Protein AF-D6E698-F1 (afdb_monomer_lite)

Structure (mmCIF, N/CA/C/O backbone):
data_AF-D6E698-F1
#
_entry.id   AF-D6E698-F1
#
loop_
_atom_site.group_PDB
_atom_site.id
_atom_site.type_symbol
_atom_site.label_atom_id
_atom_site.label_alt_id
_atom_site.label_comp_id
_atom_site.label_asym_id
_atom_site.label_entity_id
_atom_site.label_seq_id
_atom_site.pdbx_PDB_ins_code
_atom_site.Cartn_x
_atom_site.Cartn_y
_atom_site.Cartn_z
_atom_site.occupancy
_atom_site.B_iso_or_equiv
_atom_site.auth_seq_id
_atom_site.auth_comp_id
_atom_site.auth_asym_id
_atom_site.auth_atom_id
_atom_site.pdbx_PDB_model_num
ATOM 1 N N . MET A 1 1 ? 5.616 -2.136 -10.509 1.00 93.81 1 MET A N 1
ATOM 2 C CA . MET A 1 1 ? 5.205 -1.590 -9.197 1.00 93.81 1 MET A CA 1
ATOM 3 C C . MET A 1 1 ? 6.421 -1.459 -8.302 1.00 93.81 1 MET A C 1
ATOM 5 O O . MET A 1 1 ? 7.444 -2.051 -8.620 1.00 93.81 1 MET A O 1
ATOM 9 N N . GLU A 1 2 ? 6.310 -0.690 -7.229 1.00 96.38 2 GLU A N 1
ATOM 10 C CA . GLU A 1 2 ? 7.335 -0.539 -6.192 1.00 96.38 2 GLU A CA 1
ATOM 11 C C . GLU A 1 2 ? 6.790 -1.083 -4.871 1.00 96.38 2 GLU A C 1
ATOM 13 O O . GLU A 1 2 ? 5.600 -0.915 -4.596 1.00 96.38 2 GLU A O 1
ATOM 18 N N . ILE A 1 3 ? 7.640 -1.748 -4.091 1.00 97.31 3 ILE A N 1
ATOM 19 C CA . ILE A 1 3 ? 7.333 -2.259 -2.754 1.00 97.31 3 ILE A CA 1
ATOM 20 C C . ILE A 1 3 ? 8.426 -1.815 -1.782 1.00 97.31 3 ILE A C 1
ATOM 22 O O . ILE A 1 3 ? 9.606 -1.843 -2.129 1.00 97.31 3 ILE A O 1
ATOM 26 N N . ASP A 1 4 ? 8.029 -1.424 -0.577 1.00 96.88 4 ASP A N 1
ATOM 27 C CA . ASP A 1 4 ? 8.956 -1.101 0.507 1.00 96.88 4 ASP A CA 1
ATOM 28 C C . ASP A 1 4 ? 8.284 -1.313 1.873 1.00 96.88 4 ASP A C 1
ATOM 30 O O . ASP A 1 4 ? 7.062 -1.493 1.958 1.00 96.88 4 ASP A O 1
ATOM 34 N N . ASP A 1 5 ? 9.070 -1.275 2.945 1.00 96.62 5 ASP A N 1
ATOM 35 C CA . ASP A 1 5 ? 8.583 -1.259 4.318 1.00 96.62 5 ASP A CA 1
ATOM 36 C C . ASP A 1 5 ? 8.905 0.044 5.051 1.00 96.62 5 ASP A C 1
ATOM 38 O O . ASP A 1 5 ? 9.860 0.762 4.770 1.00 96.62 5 ASP A O 1
ATOM 42 N N . ALA A 1 6 ? 8.050 0.389 6.006 1.00 95.62 6 ALA A N 1
ATOM 43 C CA . ALA A 1 6 ? 8.201 1.582 6.815 1.00 95.62 6 ALA A CA 1
ATOM 44 C C . ALA A 1 6 ? 7.602 1.383 8.208 1.00 95.62 6 ALA A C 1
ATOM 46 O O . ALA A 1 6 ? 6.975 0.378 8.528 1.00 95.62 6 ALA A O 1
ATOM 47 N N . TYR A 1 7 ? 7.808 2.385 9.060 1.00 93.38 7 TYR A N 1
ATOM 48 C CA . TYR A 1 7 ? 7.344 2.388 10.442 1.00 93.38 7 TYR A CA 1
ATOM 49 C C . TYR A 1 7 ? 6.501 3.634 10.720 1.00 93.38 7 TYR A C 1
ATOM 51 O O . TYR A 1 7 ? 6.895 4.747 10.349 1.00 93.38 7 TYR A O 1
ATOM 59 N N . LEU A 1 8 ? 5.359 3.448 11.385 1.00 90.31 8 LEU A N 1
ATOM 60 C CA . LEU A 1 8 ? 4.437 4.498 11.822 1.00 90.31 8 LEU A CA 1
ATOM 61 C C . LEU A 1 8 ? 4.482 4.645 13.349 1.00 90.31 8 LEU A C 1
ATOM 63 O O . LEU A 1 8 ? 4.323 3.666 14.074 1.00 90.31 8 LEU A O 1
ATOM 67 N N . GLY A 1 9 ? 4.666 5.868 13.841 1.00 83.25 9 GLY A N 1
ATOM 68 C CA . GLY A 1 9 ? 4.651 6.187 15.271 1.00 83.25 9 GLY A CA 1
ATOM 69 C C . GLY A 1 9 ? 5.788 7.115 15.691 1.00 83.25 9 GLY A C 1
ATOM 70 O O . GLY A 1 9 ? 6.780 7.281 14.971 1.00 83.25 9 GLY A O 1
ATOM 71 N N . SER A 1 10 ? 5.636 7.716 16.870 1.00 66.88 10 SER A N 1
ATOM 72 C CA . SER A 1 10 ? 6.637 8.607 17.459 1.00 66.88 10 SER A CA 1
ATOM 73 C C . SER A 1 10 ? 7.927 7.851 17.811 1.00 66.88 10 SER A C 1
ATOM 75 O O . SER A 1 10 ? 7.894 6.640 18.043 1.00 66.88 10 SER A O 1
ATOM 77 N N . PRO A 1 11 ? 9.089 8.525 17.847 1.00 58.56 11 PRO A N 1
ATOM 78 C CA . PRO A 1 11 ? 10.307 7.934 18.394 1.00 58.56 11 PRO A CA 1
ATOM 79 C C . PRO A 1 11 ? 10.076 7.483 19.848 1.00 58.56 11 PRO A C 1
ATOM 81 O O . PRO A 1 11 ? 9.774 8.306 20.708 1.00 58.56 11 PRO A O 1
ATOM 84 N N . GLY A 1 12 ? 10.179 6.178 20.116 1.00 57.94 12 GLY A N 1
ATOM 85 C CA . GLY A 1 12 ? 10.210 5.628 21.478 1.00 57.94 12 GLY A CA 1
ATOM 86 C C . GLY A 1 12 ? 11.607 5.736 22.101 1.00 57.94 12 GLY A C 1
ATOM 87 O O . GLY A 1 12 ? 12.564 6.125 21.426 1.00 57.94 12 GLY A O 1
ATOM 88 N N . LYS A 1 13 ? 11.755 5.358 23.381 1.00 47.97 13 LYS A N 1
ATOM 89 C CA . LYS A 1 13 ? 13.085 5.189 23.996 1.00 47.97 13 LYS A CA 1
ATOM 90 C C . LYS A 1 13 ? 13.813 4.069 23.243 1.00 47.97 13 LYS A C 1
ATOM 92 O O . LYS A 1 13 ? 13.333 2.944 23.205 1.00 47.97 13 LYS A O 1
ATOM 97 N N . GLY A 1 14 ? 14.920 4.411 22.585 1.00 47.78 14 GLY A N 1
ATOM 98 C CA . GLY A 1 14 ? 15.584 3.555 21.602 1.00 47.78 14 GLY A CA 1
ATOM 99 C C . GLY A 1 14 ? 15.940 2.168 22.137 1.00 47.78 14 GLY A C 1
ATOM 100 O O . GLY A 1 14 ? 16.757 2.038 23.044 1.00 47.78 14 GLY A O 1
ATOM 101 N N . LEU A 1 15 ? 15.360 1.135 21.528 1.00 46.94 15 LEU A N 1
ATOM 102 C CA . LEU A 1 15 ? 15.903 -0.219 21.557 1.00 46.94 15 LEU A CA 1
ATOM 103 C C . LEU A 1 15 ? 16.781 -0.386 20.307 1.00 46.94 15 LEU A C 1
ATOM 105 O O . LEU A 1 15 ? 16.459 0.129 19.238 1.00 46.94 15 LEU A O 1
ATOM 109 N N . ALA A 1 16 ? 17.927 -1.051 20.440 1.00 39.53 16 ALA A N 1
ATOM 110 C CA . ALA A 1 16 ? 18.868 -1.212 19.332 1.00 39.53 16 ALA A CA 1
ATOM 111 C C . ALA A 1 16 ? 18.280 -2.079 18.192 1.00 39.53 16 ALA A C 1
ATOM 113 O O . ALA A 1 16 ? 17.597 -3.076 18.436 1.00 39.53 16 ALA A O 1
ATOM 114 N N . GLY A 1 17 ? 18.584 -1.738 16.934 1.00 58.19 17 GLY A N 1
ATOM 115 C CA . GLY A 1 17 ? 18.175 -2.505 15.746 1.00 58.19 17 GLY A CA 1
ATOM 116 C C . GLY A 1 17 ? 16.715 -2.277 15.317 1.00 58.19 17 GLY A C 1
ATOM 117 O O . GLY A 1 17 ? 16.221 -1.157 15.349 1.00 58.19 17 GLY A O 1
ATOM 118 N N . ARG A 1 18 ? 16.012 -3.342 14.894 1.00 50.97 18 ARG A N 1
ATOM 119 C CA . ARG A 1 18 ? 14.571 -3.311 14.532 1.00 50.97 18 ARG A CA 1
ATOM 120 C C . ARG A 1 18 ? 13.627 -3.269 15.750 1.00 50.97 18 ARG A C 1
ATOM 122 O O . ARG A 1 18 ? 12.417 -3.392 15.587 1.00 50.97 18 ARG A O 1
ATOM 129 N N . GLY A 1 19 ? 14.158 -3.127 16.965 1.00 50.56 19 GLY A N 1
ATOM 130 C CA . GLY A 1 19 ? 13.354 -2.946 18.171 1.00 50.56 19 GLY A CA 1
ATOM 131 C C . GLY A 1 19 ? 12.734 -1.552 18.183 1.00 50.56 19 GLY A C 1
ATOM 132 O O . GLY A 1 19 ? 13.415 -0.566 18.439 1.00 50.56 19 GLY A O 1
ATOM 133 N N . THR A 1 20 ? 11.443 -1.448 17.880 1.00 60.97 20 THR A N 1
ATOM 134 C CA . THR A 1 20 ? 10.726 -0.173 17.899 1.00 60.97 20 THR A CA 1
ATOM 135 C C . THR A 1 20 ? 9.283 -0.369 18.349 1.00 60.97 20 THR A C 1
ATOM 137 O O . THR A 1 20 ? 8.632 -1.331 17.950 1.00 60.97 20 THR A O 1
ATOM 140 N N . ASP A 1 21 ? 8.765 0.566 19.150 1.00 70.44 21 ASP A N 1
ATOM 141 C CA . ASP A 1 21 ? 7.337 0.619 19.509 1.00 70.44 21 ASP A CA 1
ATOM 142 C C . ASP A 1 21 ? 6.457 1.081 18.336 1.00 70.44 21 ASP A C 1
ATOM 144 O O . ASP A 1 21 ? 5.223 1.025 18.395 1.00 70.44 21 ASP A O 1
ATOM 148 N N . LYS A 1 22 ? 7.087 1.530 17.242 1.00 85.69 22 LYS A N 1
ATOM 149 C CA . LYS A 1 22 ? 6.399 1.896 16.007 1.00 85.69 22 LYS A CA 1
ATOM 150 C C . LYS A 1 22 ? 5.682 0.683 15.417 1.00 85.69 22 LYS A C 1
ATOM 152 O O . LYS A 1 22 ? 6.030 -0.471 15.661 1.00 85.69 22 LYS A O 1
ATOM 157 N N . VAL A 1 23 ? 4.642 0.943 14.640 1.00 90.44 23 VAL A N 1
ATOM 158 C CA . VAL A 1 23 ? 3.933 -0.081 13.873 1.00 90.44 23 VAL A CA 1
ATOM 159 C C . VAL A 1 23 ? 4.667 -0.266 12.546 1.00 90.44 23 VAL A C 1
ATOM 161 O O . VAL A 1 23 ? 4.712 0.694 11.771 1.00 90.44 23 VAL A O 1
ATOM 164 N N . PRO A 1 24 ? 5.275 -1.437 12.282 1.00 94.12 24 PRO A N 1
ATOM 165 C CA . PRO A 1 24 ? 5.833 -1.725 10.974 1.00 94.12 24 PRO A CA 1
ATOM 166 C C . PRO A 1 24 ? 4.707 -1.960 9.970 1.00 94.12 24 PRO A C 1
ATOM 168 O O . PRO A 1 24 ? 3.645 -2.489 10.309 1.00 94.12 24 PRO A O 1
ATOM 171 N N . PHE A 1 25 ? 4.937 -1.569 8.727 1.00 96.56 25 PHE A N 1
ATOM 172 C CA . PHE A 1 25 ? 4.003 -1.792 7.639 1.00 96.56 25 PHE A CA 1
ATOM 173 C C . PHE A 1 25 ? 4.728 -1.953 6.310 1.00 96.56 25 PHE A C 1
ATOM 175 O O . PHE A 1 25 ? 5.803 -1.393 6.112 1.00 96.56 25 PHE A O 1
ATOM 182 N N . ILE A 1 26 ? 4.117 -2.713 5.408 1.00 98.38 26 ILE A N 1
ATOM 183 C CA . ILE A 1 26 ? 4.589 -2.913 4.036 1.00 98.38 26 ILE A CA 1
ATOM 184 C C . ILE A 1 26 ? 3.641 -2.169 3.101 1.00 98.38 26 ILE A C 1
ATOM 186 O O . ILE A 1 26 ? 2.422 -2.176 3.314 1.00 98.38 26 ILE A O 1
ATOM 190 N N . VAL A 1 27 ? 4.195 -1.524 2.076 1.00 98.25 27 VAL A N 1
ATOM 191 C CA . VAL A 1 27 ? 3.431 -0.864 1.016 1.00 98.25 27 VAL A CA 1
ATOM 192 C C . VAL A 1 27 ? 3.790 -1.430 -0.343 1.00 98.25 27 VAL A C 1
ATOM 194 O O . VAL A 1 27 ? 4.946 -1.747 -0.589 1.00 98.25 27 VAL A O 1
ATOM 197 N N . ALA A 1 28 ? 2.823 -1.466 -1.254 1.00 97.69 28 ALA A N 1
ATOM 198 C CA . ALA A 1 28 ? 3.070 -1.630 -2.679 1.00 97.69 28 ALA A CA 1
ATOM 199 C C . ALA A 1 28 ? 2.269 -0.608 -3.481 1.00 97.69 28 ALA A C 1
ATOM 201 O O . ALA A 1 28 ? 1.145 -0.263 -3.113 1.00 97.69 28 ALA A O 1
ATOM 202 N N . VAL A 1 29 ? 2.836 -0.131 -4.588 1.00 97.00 29 VAL A N 1
ATOM 203 C CA . VAL A 1 29 ? 2.207 0.889 -5.431 1.00 97.00 29 VAL A CA 1
ATOM 204 C C . VAL A 1 29 ? 2.540 0.727 -6.907 1.00 97.00 29 VAL A C 1
ATOM 206 O O . VAL A 1 29 ? 3.667 0.424 -7.309 1.00 97.00 29 VAL A O 1
ATOM 209 N N . ASN A 1 30 ? 1.540 0.954 -7.751 1.00 94.81 30 ASN A N 1
ATOM 210 C CA . ASN A 1 30 ? 1.717 0.978 -9.195 1.00 94.81 30 ASN A CA 1
ATOM 211 C C . ASN A 1 30 ? 2.352 2.299 -9.650 1.00 94.81 30 ASN A C 1
ATOM 213 O O . ASN A 1 30 ? 1.799 3.374 -9.428 1.00 94.81 30 ASN A O 1
ATOM 217 N N . ARG A 1 31 ? 3.482 2.209 -10.367 1.00 88.44 31 ARG A N 1
ATOM 218 C CA . ARG A 1 31 ? 4.188 3.373 -10.939 1.00 88.44 31 ARG A CA 1
ATOM 219 C C . ARG A 1 31 ? 3.345 4.124 -11.981 1.00 88.44 31 ARG A C 1
ATOM 221 O O . ARG A 1 31 ? 3.462 5.334 -12.093 1.00 88.44 31 ARG A O 1
ATOM 228 N N . GLY A 1 32 ? 2.462 3.420 -12.696 1.00 80.94 32 GLY A N 1
ATOM 229 C CA . GLY A 1 32 ? 1.517 4.005 -13.660 1.00 80.94 32 GLY A CA 1
ATOM 230 C C . GLY A 1 32 ? 0.258 4.621 -13.034 1.00 80.94 32 GLY A C 1
ATOM 231 O O . GLY A 1 32 ? -0.643 5.021 -13.763 1.00 80.94 32 GLY A O 1
ATOM 232 N N . GLY A 1 33 ? 0.169 4.680 -11.700 1.00 74.69 33 GLY A N 1
ATOM 233 C CA . GLY A 1 33 ? -1.018 5.142 -10.982 1.00 74.69 33 GLY A CA 1
ATOM 234 C C . GLY A 1 33 ? -2.060 4.045 -10.725 1.00 74.69 33 GLY A C 1
ATOM 235 O O . GLY A 1 33 ? -1.843 2.865 -10.995 1.00 74.69 33 GLY A O 1
ATOM 236 N N . GLY A 1 34 ? -3.188 4.442 -10.131 1.00 71.56 34 GLY A N 1
ATOM 237 C CA . GLY A 1 34 ? -4.402 3.619 -10.025 1.00 71.56 34 GLY A CA 1
ATOM 238 C C . GLY A 1 34 ? -4.484 2.593 -8.887 1.00 71.56 34 GLY A C 1
ATOM 239 O O . GLY A 1 34 ? -5.592 2.234 -8.517 1.00 71.56 34 GLY A O 1
ATOM 240 N N . GLY A 1 35 ? -3.377 2.142 -8.283 1.00 90.12 35 GLY A N 1
ATOM 241 C CA . GLY A 1 35 ? -3.458 1.111 -7.236 1.00 90.12 35 GLY A CA 1
ATOM 242 C C . GLY A 1 35 ? -2.334 1.143 -6.209 1.00 90.12 35 GLY A C 1
ATOM 243 O O . GLY A 1 35 ? -1.162 1.278 -6.572 1.00 90.12 35 GLY A O 1
ATOM 244 N N . CYS A 1 36 ? -2.696 0.990 -4.936 1.00 96.38 36 CYS A N 1
ATOM 245 C CA . CYS A 1 36 ? -1.767 0.732 -3.844 1.00 96.38 36 CYS A CA 1
ATOM 246 C C . CYS A 1 36 ? -2.344 -0.258 -2.822 1.00 96.38 36 CYS A C 1
ATOM 248 O O . CYS A 1 36 ? -3.550 -0.491 -2.771 1.00 96.38 36 CYS A O 1
ATOM 250 N N . ALA A 1 37 ? -1.464 -0.818 -1.998 1.00 96.56 37 ALA A N 1
ATOM 251 C CA . ALA A 1 37 ? -1.816 -1.601 -0.823 1.00 96.56 37 ALA A CA 1
ATOM 252 C C . ALA A 1 37 ? -0.888 -1.210 0.329 1.00 96.56 37 ALA A C 1
ATOM 254 O O . ALA A 1 37 ? 0.314 -1.049 0.121 1.00 96.56 37 ALA A O 1
ATOM 255 N N . LEU A 1 38 ? -1.439 -1.061 1.534 1.00 97.88 38 LEU A N 1
ATOM 256 C CA . LEU A 1 38 ? -0.692 -0.792 2.760 1.00 97.88 38 LEU A CA 1
ATOM 257 C C . LEU A 1 38 ? -1.185 -1.746 3.843 1.00 97.88 38 LEU A C 1
ATOM 259 O O . LEU A 1 38 ? -2.391 -1.859 4.067 1.00 97.88 38 LEU A O 1
ATOM 263 N N . ARG A 1 39 ? -0.271 -2.441 4.520 1.00 97.50 39 ARG A N 1
ATOM 264 C CA . ARG A 1 39 ? -0.632 -3.372 5.594 1.00 97.50 39 ARG A CA 1
ATOM 265 C C . ARG A 1 39 ? 0.283 -3.212 6.785 1.00 97.50 39 ARG A C 1
ATOM 267 O O . ARG A 1 39 ? 1.499 -3.326 6.640 1.00 97.50 39 ARG A O 1
ATOM 274 N N . ALA A 1 40 ? -0.311 -3.020 7.957 1.00 94.81 40 ALA A N 1
ATOM 275 C CA . ALA A 1 40 ? 0.388 -3.170 9.217 1.00 94.81 40 ALA A CA 1
ATOM 276 C C . ALA A 1 40 ? 0.790 -4.640 9.370 1.00 94.81 40 ALA A C 1
ATOM 278 O O . ALA A 1 40 ? -0.010 -5.546 9.128 1.00 94.81 40 ALA A O 1
ATOM 279 N N . VAL A 1 41 ? 2.040 -4.872 9.750 1.00 93.00 41 VAL A N 1
ATOM 280 C CA . VAL A 1 41 ? 2.609 -6.211 9.925 1.00 93.00 41 VAL A CA 1
ATOM 281 C C . VAL A 1 41 ? 3.147 -6.356 11.342 1.00 93.00 41 VAL A C 1
ATOM 283 O O . VAL A 1 41 ? 3.367 -5.366 12.038 1.00 93.00 41 VAL A O 1
ATOM 286 N N . ALA A 1 42 ? 3.352 -7.592 11.795 1.00 88.75 42 ALA A N 1
ATOM 287 C CA . ALA A 1 42 ? 3.996 -7.833 13.086 1.00 88.75 42 ALA A CA 1
ATOM 288 C C . ALA A 1 42 ? 5.475 -7.407 13.056 1.00 88.75 42 ALA A C 1
ATOM 290 O O . ALA A 1 42 ? 5.996 -6.855 14.023 1.00 88.75 42 ALA A O 1
ATOM 291 N N . ASP A 1 43 ? 6.136 -7.641 11.922 1.00 90.31 43 ASP A N 1
ATOM 292 C CA . ASP A 1 43 ? 7.526 -7.288 11.664 1.00 90.31 43 ASP A CA 1
ATOM 293 C C . ASP A 1 43 ? 7.792 -7.157 10.153 1.00 90.31 43 ASP A C 1
ATOM 295 O O . ASP A 1 43 ? 7.024 -7.647 9.327 1.00 90.31 43 ASP A O 1
ATOM 299 N N . CYS A 1 44 ? 8.917 -6.550 9.771 1.00 94.31 44 CYS A N 1
ATOM 300 C CA . CYS A 1 44 ? 9.377 -6.518 8.377 1.00 94.31 44 CYS A CA 1
ATOM 301 C C . CYS A 1 44 ? 10.206 -7.773 8.027 1.00 94.31 44 CYS A C 1
ATOM 303 O O . CYS A 1 44 ? 11.313 -7.670 7.484 1.00 94.31 44 CYS A O 1
ATOM 305 N N . SER A 1 45 ? 9.764 -8.967 8.440 1.00 95.75 45 SER A N 1
ATOM 306 C CA . SER A 1 45 ? 10.429 -10.236 8.111 1.00 95.75 45 SER A CA 1
ATOM 307 C C . SER A 1 45 ? 10.044 -10.752 6.724 1.00 95.75 45 SER A C 1
ATOM 309 O O . SER A 1 45 ? 9.052 -10.339 6.128 1.00 95.75 45 SER A O 1
ATOM 311 N N . SER A 1 46 ? 10.800 -11.730 6.219 1.00 97.44 46 SER A N 1
ATOM 312 C CA . SER A 1 46 ? 10.459 -12.433 4.976 1.00 97.44 46 SER A CA 1
ATOM 313 C C . SER A 1 46 ? 9.097 -13.123 5.019 1.00 97.44 46 SER A C 1
ATOM 315 O O . SER A 1 46 ? 8.462 -13.250 3.980 1.00 97.44 46 SER A O 1
ATOM 317 N N . GLY A 1 47 ? 8.638 -13.553 6.201 1.00 97.38 47 GLY A N 1
ATOM 318 C CA . GLY A 1 47 ? 7.301 -14.128 6.360 1.00 97.38 47 GLY A CA 1
ATOM 319 C C . GLY A 1 47 ? 6.214 -13.093 6.077 1.00 97.38 47 GLY A C 1
ATOM 320 O O . GLY A 1 47 ? 5.326 -13.355 5.273 1.00 97.38 47 GLY A O 1
ATOM 321 N N . SER A 1 48 ? 6.352 -11.896 6.651 1.00 97.00 48 SER A N 1
ATOM 322 C CA . SER A 1 48 ? 5.431 -10.777 6.421 1.00 97.00 48 SER A CA 1
ATOM 323 C C . SER A 1 48 ? 5.429 -10.320 4.961 1.00 97.00 48 SER A C 1
ATOM 325 O O . SER A 1 48 ? 4.368 -10.059 4.402 1.00 97.00 48 SER A O 1
ATOM 327 N N . TYR A 1 49 ? 6.597 -10.289 4.309 1.00 98.12 49 TYR A N 1
ATOM 328 C CA . TYR A 1 49 ? 6.698 -10.009 2.872 1.00 98.12 49 TYR A CA 1
ATOM 329 C C . TYR A 1 49 ? 6.019 -11.080 2.008 1.00 98.12 49 TYR A C 1
ATOM 331 O O . TYR A 1 49 ? 5.321 -10.733 1.059 1.00 98.12 49 TYR A O 1
ATOM 339 N N . LEU A 1 50 ? 6.188 -12.367 2.331 1.00 97.94 50 LEU A N 1
ATOM 340 C CA . LEU A 1 50 ? 5.531 -13.465 1.613 1.00 97.94 50 LEU A CA 1
ATOM 341 C C . LEU A 1 50 ? 4.006 -13.375 1.726 1.00 97.94 50 LEU A C 1
ATOM 343 O O . LEU A 1 50 ? 3.302 -13.492 0.721 1.00 97.94 50 LEU A O 1
ATOM 347 N N . GLU A 1 51 ? 3.503 -13.160 2.941 1.00 96.81 51 GLU A N 1
ATOM 348 C CA . GLU A 1 51 ? 2.074 -13.017 3.201 1.00 96.81 51 GLU A CA 1
ATOM 349 C C . GLU A 1 51 ? 1.514 -11.797 2.467 1.00 96.81 51 GLU A C 1
ATOM 351 O O . GLU A 1 51 ? 0.590 -11.942 1.664 1.00 96.81 51 GLU A O 1
ATOM 356 N N . PHE A 1 52 ? 2.123 -10.620 2.651 1.00 97.12 52 PHE A N 1
ATOM 357 C CA . PHE A 1 52 ? 1.748 -9.403 1.931 1.00 97.12 52 PHE A CA 1
ATOM 358 C C . PHE A 1 52 ? 1.719 -9.642 0.419 1.00 97.12 52 PHE A C 1
ATOM 360 O O . PHE A 1 52 ? 0.727 -9.338 -0.246 1.00 97.12 52 PHE A O 1
ATOM 367 N N . GLY A 1 53 ? 2.779 -10.261 -0.104 1.00 95.62 53 GLY A N 1
ATOM 368 C CA . GLY A 1 53 ? 2.888 -10.662 -1.493 1.00 95.62 53 GLY A CA 1
ATOM 369 C C . GLY A 1 53 ? 1.689 -11.487 -1.947 1.00 95.62 53 GLY A C 1
ATOM 370 O O . GLY A 1 53 ? 1.059 -11.165 -2.950 1.00 95.62 53 GLY A O 1
ATOM 371 N N . SER A 1 54 ? 1.362 -12.555 -1.216 1.00 95.25 54 SER A N 1
ATOM 372 C CA . SER A 1 54 ? 0.303 -13.491 -1.608 1.00 95.25 54 SER A CA 1
ATOM 373 C C . SER A 1 54 ? -1.087 -12.873 -1.696 1.00 95.25 54 SER A C 1
ATOM 375 O O . SER A 1 54 ? -1.875 -13.313 -2.529 1.00 95.25 54 SER A O 1
ATOM 377 N N . TRP A 1 55 ? -1.364 -11.859 -0.877 1.00 94.31 55 TRP A N 1
ATOM 378 C CA . TRP A 1 55 ? -2.664 -11.200 -0.835 1.00 94.31 55 TRP A CA 1
ATOM 379 C C . TRP A 1 55 ? -2.779 -10.045 -1.827 1.00 94.31 55 TRP A C 1
ATOM 381 O O . TRP A 1 55 ? -3.854 -9.832 -2.379 1.00 94.31 55 TRP A O 1
ATOM 391 N N . HIS A 1 56 ? -1.692 -9.299 -2.048 1.00 94.19 56 HIS A N 1
ATOM 392 C CA . HIS A 1 56 ? -1.763 -7.993 -2.717 1.00 94.19 56 HIS A CA 1
ATOM 393 C C . HIS A 1 56 ? -1.036 -7.931 -4.056 1.00 94.19 56 HIS A C 1
ATOM 395 O O . HIS A 1 56 ? -1.246 -6.988 -4.817 1.00 94.19 56 HIS A O 1
ATOM 401 N N . LEU A 1 57 ? -0.170 -8.900 -4.365 1.00 94.12 57 LEU A N 1
ATOM 402 C CA . LEU A 1 57 ? 0.684 -8.849 -5.549 1.00 94.12 57 LEU A CA 1
ATOM 403 C C . LEU A 1 57 ? 0.321 -9.947 -6.545 1.00 94.12 57 LEU A C 1
ATOM 405 O O . LEU A 1 57 ? 0.395 -11.143 -6.252 1.00 94.12 57 LEU A O 1
ATOM 409 N N . ALA A 1 58 ? 0.028 -9.542 -7.780 1.00 92.31 58 ALA A N 1
ATOM 410 C CA . ALA A 1 58 ? -0.116 -10.483 -8.882 1.00 92.31 58 ALA A CA 1
ATOM 411 C C . ALA A 1 58 ? 1.201 -11.243 -9.119 1.00 92.31 58 ALA A C 1
ATOM 413 O O . ALA A 1 58 ? 2.287 -10.662 -9.083 1.00 92.31 58 ALA A O 1
ATOM 414 N N . ARG A 1 59 ? 1.119 -12.546 -9.413 1.00 90.56 59 ARG A N 1
ATOM 415 C CA . ARG A 1 59 ? 2.313 -13.388 -9.632 1.00 90.56 59 ARG A CA 1
ATOM 416 C C . ARG A 1 59 ? 3.153 -12.948 -10.828 1.00 90.56 59 ARG A C 1
ATOM 418 O O . ARG A 1 59 ? 4.370 -13.073 -10.785 1.00 90.56 59 ARG A O 1
ATOM 425 N N . GLY A 1 60 ? 2.507 -12.401 -11.857 1.00 91.81 60 GLY A N 1
ATOM 426 C CA . GLY A 1 60 ? 3.167 -11.835 -13.035 1.00 91.81 60 GLY A CA 1
ATOM 427 C C . GLY A 1 60 ? 3.596 -10.371 -12.888 1.00 91.81 60 GLY A C 1
ATOM 428 O O . GLY A 1 60 ? 3.984 -9.766 -13.880 1.00 91.81 60 GLY A O 1
ATOM 429 N N . ALA A 1 61 ? 3.487 -9.763 -11.702 1.00 91.62 61 ALA A N 1
ATOM 430 C CA . ALA A 1 61 ? 3.872 -8.367 -11.521 1.00 91.62 61 ALA A CA 1
ATOM 431 C C . ALA A 1 61 ? 5.396 -8.185 -11.596 1.00 91.62 61 ALA A C 1
ATOM 433 O O . ALA A 1 61 ? 6.158 -8.937 -10.988 1.00 91.62 61 ALA A O 1
ATOM 434 N N . HIS A 1 62 ? 5.831 -7.117 -12.267 1.00 95.19 62 HIS A N 1
ATOM 435 C CA . HIS A 1 62 ? 7.192 -6.600 -12.141 1.00 95.19 62 HIS A CA 1
ATOM 436 C C . HIS A 1 62 ? 7.299 -5.765 -10.861 1.00 95.19 62 HIS A C 1
ATOM 438 O O . HIS A 1 62 ? 6.651 -4.715 -10.743 1.00 95.19 62 HIS A O 1
ATOM 444 N N . ILE A 1 63 ? 8.099 -6.233 -9.905 1.00 95.56 63 ILE A N 1
ATOM 445 C CA . ILE A 1 63 ? 8.198 -5.694 -8.547 1.00 95.56 63 ILE A CA 1
ATOM 446 C C . ILE A 1 63 ? 9.586 -5.095 -8.356 1.00 95.56 63 ILE A C 1
ATOM 448 O O . ILE A 1 63 ? 10.582 -5.808 -8.389 1.00 95.56 63 ILE A O 1
A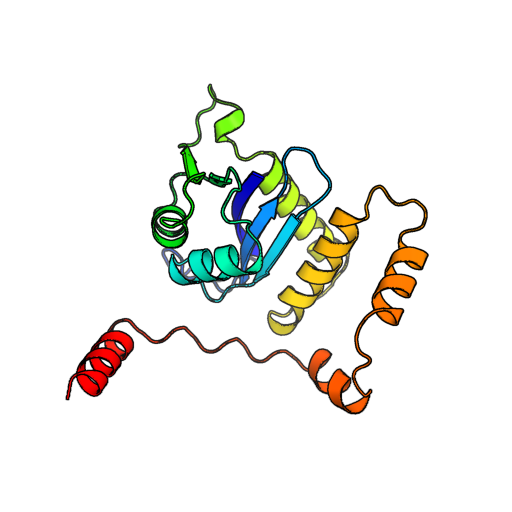TOM 452 N N . ARG A 1 64 ? 9.644 -3.785 -8.127 1.00 95.38 64 ARG A N 1
ATOM 453 C CA . ARG A 1 64 ? 10.861 -3.079 -7.726 1.00 95.38 64 ARG A CA 1
ATOM 454 C C . ARG A 1 64 ? 10.928 -2.983 -6.214 1.00 95.38 64 ARG A C 1
ATOM 456 O O . ARG A 1 64 ? 9.944 -2.588 -5.596 1.00 95.38 64 ARG A O 1
ATOM 463 N N . ALA A 1 65 ? 12.077 -3.330 -5.656 1.00 95.62 65 ALA A N 1
ATOM 464 C CA . ALA A 1 65 ? 12.352 -3.244 -4.230 1.00 95.62 65 ALA A CA 1
ATOM 465 C C . ALA A 1 65 ? 13.794 -2.789 -3.987 1.00 95.62 65 ALA A C 1
ATOM 467 O O . ALA A 1 65 ? 14.636 -2.810 -4.893 1.00 95.62 65 ALA A O 1
ATOM 468 N N . ASP A 1 66 ? 14.079 -2.423 -2.744 1.00 91.50 66 ASP A N 1
ATOM 469 C CA . ASP A 1 66 ? 15.430 -2.156 -2.282 1.00 91.50 66 ASP A CA 1
ATOM 470 C C . ASP A 1 66 ? 16.214 -3.481 -2.132 1.00 91.50 66 ASP A C 1
ATOM 472 O O . ASP A 1 66 ? 15.722 -4.577 -2.431 1.00 91.50 66 ASP A O 1
ATOM 476 N N . ARG A 1 67 ? 17.455 -3.416 -1.637 1.00 92.88 67 ARG A N 1
ATOM 477 C CA . ARG A 1 67 ? 18.254 -4.619 -1.325 1.00 92.88 67 ARG A CA 1
ATOM 478 C C . ARG A 1 67 ? 17.918 -5.250 0.031 1.00 92.88 67 ARG A C 1
ATOM 480 O O . ARG A 1 67 ? 18.759 -5.938 0.619 1.00 92.88 67 ARG A O 1
ATOM 487 N N . SER A 1 68 ? 16.707 -5.058 0.550 1.00 93.19 68 SER A N 1
ATOM 488 C CA . SER A 1 68 ? 16.272 -5.726 1.772 1.00 93.19 68 SER A CA 1
ATOM 489 C C . SER A 1 68 ? 16.284 -7.241 1.577 1.00 93.19 68 SER A C 1
ATOM 491 O O . SER A 1 68 ? 15.524 -7.812 0.788 1.00 93.19 68 SER A O 1
ATOM 493 N N . ARG A 1 69 ? 17.117 -7.932 2.368 1.00 95.88 69 ARG A N 1
ATOM 494 C CA . ARG A 1 69 ? 17.138 -9.403 2.418 1.00 95.88 69 ARG A CA 1
ATOM 495 C C . ARG A 1 69 ? 15.774 -9.970 2.811 1.00 95.88 69 ARG A C 1
ATOM 497 O O . ARG A 1 69 ? 15.405 -11.047 2.352 1.00 95.88 69 ARG A O 1
ATOM 504 N N . ALA A 1 70 ? 15.036 -9.261 3.668 1.00 96.06 70 ALA A N 1
ATOM 505 C CA . ALA A 1 70 ? 13.718 -9.701 4.099 1.00 96.06 70 ALA A CA 1
ATOM 506 C C . ALA A 1 70 ? 12.747 -9.752 2.914 1.00 96.06 70 ALA A C 1
ATOM 508 O O . ALA A 1 70 ? 12.162 -10.811 2.677 1.00 96.06 70 ALA A O 1
ATOM 509 N N . CYS A 1 71 ? 12.676 -8.658 2.146 1.00 97.12 71 CYS A N 1
ATOM 510 C CA . CYS A 1 71 ? 11.918 -8.568 0.901 1.00 97.12 71 CYS A CA 1
ATOM 511 C C . CYS A 1 71 ? 12.361 -9.648 -0.095 1.00 97.12 71 CYS A C 1
ATOM 513 O O . CYS A 1 71 ? 11.536 -10.412 -0.587 1.00 97.12 71 CYS A O 1
ATOM 515 N N . GLY A 1 72 ? 13.673 -9.799 -0.291 1.00 97.56 72 GLY A N 1
ATOM 516 C CA . GLY A 1 72 ? 14.244 -10.719 -1.279 1.00 97.56 72 GLY A CA 1
ATOM 517 C C . GLY A 1 72 ? 13.893 -12.174 -1.006 1.00 97.56 72 GLY A C 1
ATOM 518 O O . GLY A 1 72 ? 13.434 -12.886 -1.891 1.00 97.56 72 GLY A O 1
ATOM 519 N N . CYS A 1 73 ? 14.042 -12.616 0.244 1.00 97.81 73 CYS A N 1
ATOM 520 C CA . CYS A 1 73 ? 13.657 -13.971 0.628 1.00 97.81 73 CYS A CA 1
ATOM 521 C C . CYS A 1 73 ? 12.131 -14.157 0.678 1.00 97.81 73 CYS A C 1
ATOM 523 O O . CYS A 1 73 ? 11.650 -15.237 0.350 1.00 97.81 73 CYS A O 1
ATOM 525 N N . GLY A 1 74 ? 11.368 -13.140 1.092 1.00 97.81 74 GLY A N 1
ATOM 526 C CA . GLY A 1 74 ? 9.906 -13.229 1.192 1.00 97.81 74 GLY A CA 1
ATOM 527 C C . GLY A 1 74 ? 9.213 -13.270 -0.168 1.00 97.81 74 GLY A C 1
ATOM 528 O O . GLY A 1 74 ? 8.220 -13.972 -0.340 1.00 97.81 74 GLY A O 1
ATOM 529 N N . LEU A 1 75 ? 9.778 -12.571 -1.151 1.00 97.75 75 LEU A N 1
ATOM 530 C CA . LEU A 1 75 ? 9.258 -12.484 -2.510 1.00 97.75 75 LEU A CA 1
ATOM 531 C C . LEU A 1 75 ? 10.046 -13.326 -3.524 1.00 97.75 75 LEU A C 1
ATOM 533 O O . LEU A 1 75 ? 9.838 -13.182 -4.724 1.00 97.75 75 LEU A O 1
ATOM 537 N N . ALA A 1 76 ? 10.891 -14.258 -3.074 1.00 96.94 76 ALA A N 1
ATOM 538 C CA . ALA A 1 76 ? 11.694 -15.116 -3.954 1.00 96.94 76 ALA A CA 1
ATOM 539 C C . ALA A 1 76 ? 10.857 -15.927 -4.968 1.00 96.94 76 ALA A C 1
ATOM 541 O O . ALA A 1 76 ? 11.358 -16.325 -6.014 1.00 96.94 76 ALA A O 1
ATOM 542 N N . GLY A 1 77 ? 9.575 -16.167 -4.668 1.00 95.88 77 GLY A N 1
ATOM 543 C CA . GLY A 1 77 ? 8.627 -16.834 -5.564 1.00 95.88 77 GLY A CA 1
ATOM 544 C C . GLY A 1 77 ? 7.958 -15.929 -6.610 1.00 95.88 77 GLY A C 1
ATOM 545 O O . GLY A 1 77 ? 7.035 -16.391 -7.279 1.00 95.88 77 GLY A O 1
ATOM 546 N N . TRP A 1 78 ? 8.343 -14.653 -6.728 1.00 97.31 78 TRP A N 1
ATOM 547 C CA . TRP A 1 78 ? 7.864 -13.743 -7.773 1.00 97.31 78 TRP A CA 1
ATOM 548 C C . TRP A 1 78 ? 8.932 -13.593 -8.856 1.00 97.31 78 TRP A C 1
ATOM 550 O O . TRP A 1 78 ? 9.947 -12.942 -8.612 1.00 97.31 78 TRP A O 1
ATOM 560 N N . PRO A 1 79 ? 8.704 -14.132 -10.069 1.00 96.06 79 PRO A N 1
ATOM 561 C CA . PRO A 1 79 ? 9.690 -14.068 -11.150 1.00 96.06 79 PRO A CA 1
ATOM 562 C C . PRO A 1 79 ? 10.081 -12.639 -11.545 1.00 96.06 79 PRO A C 1
ATOM 564 O O . PRO A 1 79 ? 11.190 -12.410 -12.011 1.00 96.06 79 PRO A O 1
ATOM 567 N N . GLY A 1 80 ? 9.168 -11.680 -11.364 1.00 95.25 80 GLY A N 1
ATOM 568 C CA . GLY A 1 80 ? 9.378 -10.272 -11.690 1.00 95.25 80 GLY A CA 1
ATOM 569 C C . GLY A 1 80 ? 1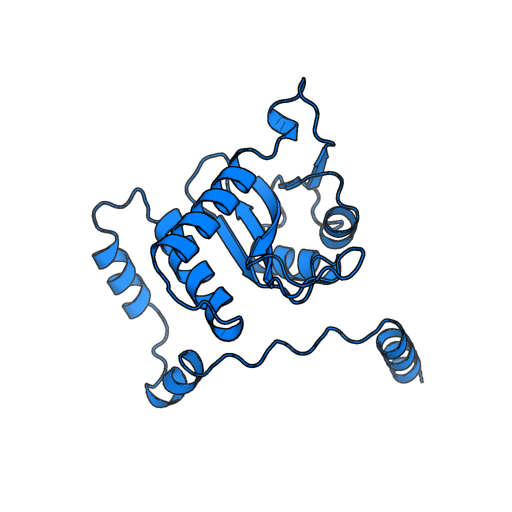0.020 -9.437 -10.579 1.00 95.25 80 GLY A C 1
ATOM 570 O O . GLY A 1 80 ? 10.001 -8.211 -10.697 1.00 95.25 80 GLY A O 1
ATOM 571 N N . LEU A 1 81 ? 10.523 -10.045 -9.496 1.00 97.12 81 LEU A N 1
ATOM 572 C CA . LEU A 1 81 ? 11.208 -9.318 -8.426 1.00 97.12 81 LEU A CA 1
ATOM 573 C C . LEU A 1 81 ? 12.576 -8.815 -8.895 1.00 97.12 81 LEU A C 1
ATOM 575 O O . LEU A 1 81 ? 13.455 -9.594 -9.256 1.00 97.12 81 LEU A O 1
ATOM 579 N N . GLU A 1 82 ? 12.781 -7.508 -8.797 1.00 95.44 82 GLU A N 1
ATOM 580 C CA . GLU A 1 82 ? 14.035 -6.846 -9.123 1.00 95.44 82 GLU A CA 1
ATOM 581 C C . GLU A 1 82 ? 14.470 -5.938 -7.968 1.00 95.44 82 GLU A C 1
ATOM 583 O O . GLU A 1 82 ? 13.870 -4.890 -7.712 1.00 95.44 82 GLU A O 1
ATOM 588 N N . GLN A 1 83 ? 15.533 -6.353 -7.274 1.00 94.12 83 GLN A N 1
ATOM 589 C CA . GLN A 1 83 ? 16.123 -5.596 -6.173 1.00 94.12 83 GLN A CA 1
ATOM 590 C C . GLN A 1 83 ? 17.271 -4.716 -6.652 1.00 94.12 83 GLN A C 1
ATOM 592 O O . GLN A 1 83 ? 18.240 -5.209 -7.237 1.00 94.12 83 GLN A O 1
ATOM 597 N N . ARG A 1 84 ? 17.209 -3.422 -6.335 1.00 90.19 84 ARG A N 1
ATOM 598 C CA . ARG A 1 84 ? 18.288 -2.468 -6.616 1.00 90.19 84 ARG A CA 1
ATOM 599 C C . ARG A 1 84 ? 18.756 -1.797 -5.333 1.00 90.19 84 ARG A C 1
ATOM 601 O O . ARG A 1 84 ? 17.988 -1.600 -4.399 1.00 90.19 84 ARG A O 1
A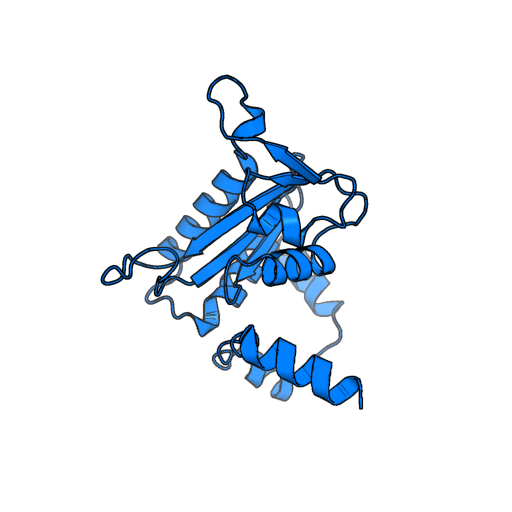TOM 608 N N . ALA A 1 85 ? 20.055 -1.514 -5.259 1.00 87.38 85 ALA A N 1
ATOM 609 C CA . ALA A 1 85 ? 20.567 -0.648 -4.201 1.00 87.38 85 ALA A CA 1
ATOM 610 C C . ALA A 1 85 ? 20.271 0.787 -4.607 1.00 87.38 85 ALA A C 1
ATOM 612 O O . ALA A 1 85 ? 20.429 1.097 -5.786 1.00 87.38 85 ALA A O 1
ATOM 613 N N . PHE A 1 86 ? 19.910 1.631 -3.644 1.00 84.06 86 PHE A N 1
ATOM 614 C CA . PHE A 1 86 ? 19.829 3.065 -3.881 1.00 84.06 86 PHE A CA 1
ATOM 615 C C . PHE A 1 86 ? 21.134 3.571 -4.515 1.00 84.06 86 PHE A C 1
ATOM 617 O O . PHE A 1 86 ? 22.226 3.232 -4.052 1.00 84.06 86 PHE A O 1
ATOM 624 N N . SER A 1 87 ? 20.999 4.368 -5.568 1.00 83.31 87 SER A N 1
ATOM 625 C CA . SER A 1 87 ? 22.083 5.049 -6.270 1.00 83.31 87 SER A CA 1
ATOM 626 C C . SER A 1 87 ? 21.543 6.403 -6.712 1.00 83.31 87 SER A C 1
ATOM 628 O O . SER A 1 87 ? 20.423 6.487 -7.214 1.00 83.31 87 SER A O 1
ATOM 630 N N . GLU A 1 88 ? 22.324 7.463 -6.503 1.00 79.69 88 GLU A N 1
ATOM 631 C CA . GLU A 1 88 ? 21.959 8.805 -6.971 1.00 79.69 88 GLU A CA 1
ATOM 632 C C . GLU A 1 88 ? 21.981 8.890 -8.505 1.00 79.69 88 GLU A C 1
ATOM 634 O O . GLU A 1 88 ? 21.261 9.699 -9.087 1.00 79.69 88 GLU A O 1
ATOM 639 N N . GLU A 1 89 ? 22.759 8.027 -9.169 1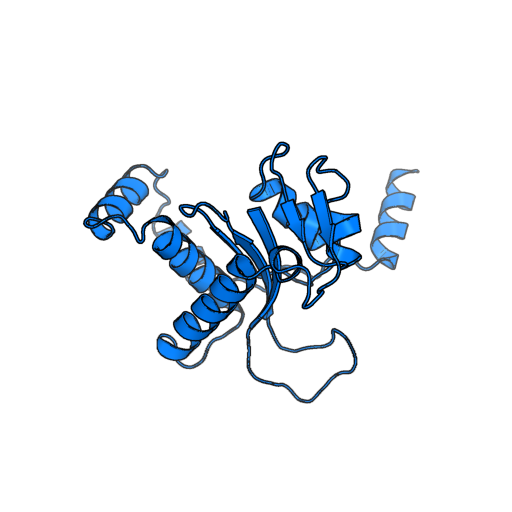.00 83.75 89 GLU A N 1
ATOM 640 C CA . GLU A 1 89 ? 22.825 7.948 -10.629 1.00 83.75 89 GLU A CA 1
ATOM 641 C C . GLU A 1 89 ? 21.662 7.155 -11.255 1.00 83.75 89 GLU A C 1
ATOM 643 O O . GLU A 1 89 ? 21.393 7.305 -12.448 1.00 83.75 89 GLU A O 1
ATOM 648 N N . ASP A 1 90 ? 20.959 6.325 -10.474 1.00 78.81 90 ASP A N 1
ATOM 649 C CA . ASP A 1 90 ? 19.810 5.530 -10.921 1.00 78.81 90 ASP A CA 1
ATOM 650 C C . ASP A 1 90 ? 18.521 6.000 -10.235 1.00 78.81 90 ASP A C 1
ATOM 652 O O . ASP A 1 90 ? 18.127 5.509 -9.175 1.00 78.81 90 ASP A O 1
ATOM 656 N N . ALA A 1 91 ? 17.805 6.923 -10.882 1.00 75.00 91 ALA A N 1
ATOM 657 C CA . ALA A 1 91 ? 16.517 7.408 -10.388 1.00 75.00 91 ALA A CA 1
ATOM 658 C C . ALA A 1 91 ? 15.498 6.271 -10.158 1.00 75.00 91 ALA A C 1
ATOM 660 O O . ALA A 1 91 ? 14.669 6.368 -9.248 1.00 75.00 91 ALA A O 1
ATOM 661 N N . ASP A 1 92 ? 15.577 5.171 -10.918 1.00 73.44 92 ASP A N 1
ATOM 662 C CA . ASP A 1 92 ? 14.705 4.004 -10.739 1.00 73.44 92 ASP A CA 1
ATOM 663 C C . ASP A 1 92 ? 15.062 3.179 -9.489 1.00 73.44 92 ASP A C 1
ATOM 665 O O . ASP A 1 92 ? 14.224 2.416 -9.001 1.00 73.44 92 ASP A O 1
ATOM 669 N N . ALA A 1 93 ? 16.266 3.335 -8.931 1.00 80.56 93 ALA A N 1
ATOM 670 C CA . ALA A 1 93 ? 16.672 2.692 -7.683 1.00 80.56 93 ALA A CA 1
ATOM 671 C C . ALA A 1 93 ? 16.128 3.390 -6.424 1.00 80.56 93 ALA A C 1
ATOM 673 O O . ALA A 1 93 ? 16.233 2.844 -5.326 1.00 80.56 93 ALA A O 1
ATOM 674 N N . SER A 1 94 ? 15.541 4.581 -6.570 1.00 83.75 94 SER A N 1
ATOM 675 C CA . SER A 1 94 ? 15.057 5.391 -5.446 1.00 83.75 94 SER A CA 1
ATOM 676 C C . SER A 1 94 ? 13.731 4.929 -4.836 1.00 83.75 94 SER A C 1
ATOM 678 O O . SER A 1 94 ? 13.421 5.345 -3.729 1.00 83.75 94 SER A O 1
ATOM 680 N N . LEU A 1 95 ? 12.943 4.099 -5.536 1.00 93.25 95 LEU A N 1
ATOM 681 C CA . LEU A 1 95 ? 11.566 3.736 -5.144 1.00 93.25 95 LEU A CA 1
ATOM 682 C C . LEU A 1 95 ? 10.677 4.958 -4.826 1.00 93.25 95 LEU A C 1
ATOM 684 O O . LEU A 1 95 ? 9.870 4.953 -3.890 1.00 93.25 95 LEU A O 1
ATOM 688 N N . SER A 1 96 ? 10.841 6.028 -5.611 1.00 92.38 96 SER A N 1
ATOM 689 C CA . SER A 1 96 ? 10.196 7.326 -5.372 1.00 92.38 96 SER A CA 1
ATOM 690 C C . SER A 1 96 ? 8.675 7.259 -5.186 1.00 92.38 96 SER A C 1
ATOM 692 O O . SER A 1 96 ? 8.126 7.994 -4.366 1.00 92.38 96 SER A O 1
ATOM 694 N N . VAL A 1 97 ? 7.963 6.372 -5.890 1.00 93.94 97 VAL A N 1
ATOM 695 C CA . VAL A 1 97 ? 6.500 6.273 -5.795 1.00 93.94 97 VAL A CA 1
ATOM 696 C C . VAL A 1 97 ? 6.093 5.615 -4.477 1.00 93.94 97 VAL A C 1
ATOM 698 O O . VAL A 1 97 ? 5.165 6.095 -3.820 1.00 93.94 97 VAL A O 1
ATOM 701 N N . ALA A 1 98 ? 6.791 4.555 -4.054 1.00 95.75 98 ALA A N 1
ATOM 702 C CA . ALA A 1 98 ? 6.562 3.923 -2.753 1.00 95.75 98 ALA A CA 1
ATOM 703 C C . ALA A 1 98 ? 6.880 4.886 -1.601 1.00 95.75 98 ALA A C 1
ATOM 705 O O . ALA A 1 98 ? 6.078 5.023 -0.672 1.00 95.75 98 ALA A O 1
ATOM 706 N N . HIS A 1 99 ? 7.989 5.625 -1.684 1.00 95.12 99 HIS A N 1
ATOM 707 C CA . HIS A 1 99 ? 8.373 6.610 -0.666 1.00 95.12 99 HIS A CA 1
ATOM 708 C C . HIS A 1 99 ? 7.401 7.788 -0.592 1.00 95.12 99 HIS A C 1
ATOM 710 O O . HIS A 1 99 ? 7.030 8.207 0.508 1.00 95.12 99 HIS A O 1
ATOM 716 N N . HIS A 1 100 ? 6.904 8.275 -1.732 1.00 95.06 100 HIS A N 1
ATOM 717 C CA . HIS A 1 100 ? 5.832 9.270 -1.759 1.00 95.06 100 HIS A CA 1
ATOM 718 C C . HIS A 1 100 ? 4.544 8.739 -1.124 1.00 95.06 100 HIS A C 1
ATOM 720 O O . HIS A 1 100 ? 3.922 9.444 -0.329 1.00 95.06 100 HIS A O 1
ATOM 726 N N . LEU A 1 101 ? 4.151 7.494 -1.411 1.00 96.44 101 LEU A N 1
ATOM 727 C CA . LEU A 1 101 ? 2.977 6.881 -0.788 1.00 96.44 101 LEU A CA 1
ATOM 728 C C . LEU A 1 101 ? 3.134 6.790 0.739 1.00 96.44 101 LEU A C 1
ATOM 730 O O . LEU A 1 101 ? 2.216 7.166 1.468 1.00 96.44 101 LEU A O 1
ATOM 734 N N . ILE A 1 102 ? 4.301 6.350 1.222 1.00 97.12 102 ILE A N 1
ATOM 735 C CA . ILE A 1 102 ? 4.631 6.278 2.654 1.00 97.12 102 ILE A CA 1
ATOM 736 C C . ILE A 1 102 ? 4.546 7.663 3.304 1.00 97.12 102 ILE A C 1
ATOM 738 O O . ILE A 1 102 ? 3.953 7.805 4.376 1.00 97.12 102 ILE A O 1
ATOM 742 N N . SER A 1 103 ? 5.128 8.683 2.669 1.00 96.56 103 SER A N 1
ATOM 743 C CA . SER A 1 103 ? 5.117 10.061 3.170 1.00 96.56 103 SER A CA 1
ATOM 744 C C . SER A 1 103 ? 3.696 10.629 3.243 1.00 96.56 103 SER A C 1
ATOM 746 O O . SER A 1 103 ? 3.288 11.184 4.270 1.00 96.56 103 SER A O 1
ATOM 748 N N . ASN A 1 104 ? 2.901 10.408 2.194 1.00 96.00 104 ASN A N 1
ATOM 749 C CA . ASN A 1 104 ? 1.510 10.844 2.130 1.00 96.00 104 ASN A CA 1
ATOM 750 C C . ASN A 1 104 ? 0.652 10.148 3.185 1.00 96.00 104 ASN A C 1
ATOM 752 O O . ASN A 1 104 ? -0.121 10.815 3.866 1.00 96.00 104 ASN A O 1
ATOM 756 N N . PHE A 1 105 ? 0.814 8.835 3.372 1.00 96.62 105 PHE A N 1
ATOM 757 C CA . PHE A 1 105 ? 0.091 8.093 4.404 1.00 96.62 105 PHE A CA 1
ATOM 758 C C . PHE A 1 105 ? 0.425 8.609 5.808 1.00 96.62 105 PHE A C 1
ATOM 760 O O . PHE A 1 105 ? -0.474 8.886 6.601 1.00 96.62 105 PHE A O 1
ATOM 767 N N . LYS A 1 106 ? 1.714 8.801 6.116 1.00 94.75 106 LYS A N 1
ATOM 768 C CA . LYS A 1 106 ? 2.145 9.349 7.411 1.00 94.75 106 LYS A CA 1
ATOM 769 C C . LYS A 1 106 ? 1.567 10.741 7.660 1.00 94.75 106 LYS A C 1
ATOM 771 O O . LYS A 1 106 ? 1.088 11.004 8.761 1.00 94.75 106 LYS A O 1
ATOM 776 N N . SER A 1 107 ? 1.576 11.598 6.641 1.00 94.69 107 SER A N 1
ATOM 777 C CA . SER A 1 107 ? 1.013 12.950 6.718 1.00 94.69 107 SER A CA 1
ATOM 778 C C . SER A 1 107 ? -0.506 12.923 6.894 1.00 94.69 107 SER A C 1
ATOM 780 O O . SER A 1 107 ? -1.030 13.631 7.749 1.00 94.69 107 SER A O 1
ATOM 782 N N . PHE A 1 108 ? -1.207 12.060 6.150 1.00 94.62 108 PHE A N 1
ATOM 783 C CA . PHE A 1 108 ? -2.651 11.849 6.273 1.00 94.62 108 PHE A CA 1
ATOM 784 C C . PHE A 1 108 ? -3.028 11.445 7.697 1.00 94.62 108 PHE A C 1
ATOM 786 O O . PHE A 1 108 ? -3.903 12.056 8.307 1.00 94.62 108 PHE A O 1
ATOM 793 N N . VAL A 1 109 ? -2.332 10.455 8.252 1.00 92.62 109 VAL A N 1
ATOM 794 C CA . VAL A 1 109 ? -2.628 9.955 9.591 1.00 92.62 109 VAL A CA 1
ATOM 795 C C . VAL A 1 109 ? -2.328 11.007 10.662 1.00 92.62 109 VAL A C 1
ATOM 797 O O . VAL A 1 109 ? -3.160 11.230 11.538 1.00 92.62 109 VAL A O 1
ATOM 800 N N . LEU A 1 110 ? -1.177 11.684 10.576 1.00 88.25 110 LEU A N 1
ATOM 801 C CA . LEU A 1 110 ? -0.767 12.696 11.553 1.00 88.25 110 LEU A CA 1
ATOM 802 C C . LEU A 1 110 ? -1.652 13.951 11.521 1.00 88.25 110 LEU A C 1
ATOM 804 O O . LEU A 1 110 ? -1.912 14.538 12.568 1.00 88.25 110 LEU A O 1
ATOM 808 N N . GLY A 1 111 ? -2.098 14.365 10.333 1.00 89.31 111 GLY A N 1
ATOM 809 C CA . GLY A 1 111 ? -2.951 15.541 10.162 1.00 89.31 111 GLY A CA 1
ATOM 810 C C . GLY A 1 111 ? -4.420 15.300 10.517 1.00 89.31 111 GLY A C 1
ATOM 811 O O . GLY A 1 111 ? -5.116 16.251 10.857 1.00 89.31 111 GLY A O 1
ATOM 812 N N . THR A 1 112 ? -4.888 14.049 10.451 1.00 90.31 112 THR A N 1
ATOM 813 C CA . THR A 1 112 ? -6.314 13.712 10.622 1.00 90.31 112 THR A CA 1
ATOM 814 C C . THR A 1 112 ? -6.636 13.182 12.016 1.00 90.31 112 THR A C 1
ATOM 816 O O . THR A 1 112 ? -7.681 13.513 12.575 1.00 90.31 112 THR A O 1
ATOM 819 N N . PHE A 1 113 ? -5.766 12.346 12.589 1.00 85.44 113 PHE A N 1
ATOM 820 C CA . PHE A 1 113 ? -6.067 11.613 13.818 1.00 85.44 113 PHE A CA 1
ATOM 821 C C . PHE A 1 113 ? -5.187 12.083 14.977 1.00 85.44 113 PHE A C 1
ATOM 823 O O . PHE A 1 113 ? -3.958 12.036 14.917 1.00 85.44 113 PHE A O 1
ATOM 830 N N . HIS A 1 114 ? -5.818 12.462 16.087 1.00 80.75 114 HIS A N 1
ATOM 831 C CA . HIS A 1 114 ? -5.127 12.737 17.345 1.00 80.75 114 HIS A CA 1
ATOM 832 C C . HIS A 1 114 ? -5.091 11.468 18.210 1.00 80.75 114 HIS A C 1
ATOM 834 O O . HIS A 1 114 ? -6.113 10.815 18.395 1.00 80.75 114 HIS A O 1
ATOM 840 N N . GLY A 1 115 ? -3.922 11.109 18.753 1.00 75.75 115 GLY A N 1
ATOM 841 C CA . GLY A 1 115 ? -3.796 9.956 19.659 1.00 75.75 115 GLY A CA 1
ATOM 842 C C . GLY A 1 115 ? -3.885 8.589 18.967 1.00 75.75 115 GLY A C 1
ATOM 843 O O . GLY A 1 115 ? -4.651 7.724 19.383 1.00 75.75 115 GLY A O 1
ATOM 844 N N . ILE A 1 116 ? -3.095 8.381 17.909 1.00 76.94 116 ILE A N 1
ATOM 845 C CA . ILE A 1 116 ? -3.041 7.119 17.153 1.00 76.94 116 ILE A CA 1
ATOM 846 C C . ILE A 1 116 ? -2.679 5.950 18.082 1.00 76.94 116 ILE A C 1
ATOM 848 O O . ILE A 1 116 ? -1.582 5.904 18.639 1.00 76.94 116 ILE A O 1
ATOM 852 N N . THR A 1 117 ? -3.574 4.969 18.199 1.00 79.19 117 THR A N 1
ATOM 853 C CA . THR A 1 117 ? -3.301 3.700 18.886 1.00 79.19 117 THR A CA 1
ATOM 854 C C . THR A 1 117 ? -3.094 2.576 17.871 1.00 79.19 117 THR A C 1
ATOM 856 O O . THR A 1 117 ? -3.676 2.582 16.784 1.00 79.19 117 THR A O 1
ATOM 859 N N . ARG A 1 118 ? -2.248 1.592 18.214 1.00 80.31 118 ARG A N 1
ATOM 860 C CA . ARG A 1 118 ? -1.833 0.516 17.287 1.00 80.31 118 ARG A CA 1
ATOM 861 C C . ARG A 1 118 ? -3.020 -0.275 16.716 1.00 80.31 118 ARG A C 1
ATOM 863 O O . ARG A 1 118 ? -2.964 -0.671 15.558 1.00 80.31 118 ARG A O 1
ATOM 870 N N . GLY A 1 119 ? -4.090 -0.456 17.496 1.00 81.69 119 GLY A N 1
ATOM 871 C CA . GLY A 1 119 ? -5.264 -1.251 17.113 1.00 81.69 119 GLY A CA 1
ATOM 872 C C . GLY A 1 119 ? -6.090 -0.685 15.953 1.00 81.69 119 GLY A C 1
ATOM 873 O O . GLY A 1 119 ? -6.845 -1.435 15.347 1.00 81.69 119 GLY A O 1
ATOM 874 N N . TYR A 1 120 ? -5.933 0.599 15.610 1.00 84.69 120 TYR A N 1
ATOM 875 C CA . TYR A 1 120 ? -6.673 1.232 14.506 1.00 84.69 120 TYR A CA 1
ATOM 876 C C . TYR A 1 120 ? -5.825 1.479 13.255 1.00 84.69 120 TYR A C 1
ATOM 878 O O . TYR A 1 120 ? -6.352 1.901 12.229 1.00 84.69 120 TYR A O 1
ATOM 886 N N . VAL A 1 121 ? -4.516 1.204 13.306 1.00 89.62 121 VAL A N 1
ATOM 887 C CA . VAL A 1 121 ? -3.594 1.567 12.217 1.00 89.62 121 VAL A CA 1
ATOM 888 C C . VAL A 1 121 ? -3.965 0.898 10.895 1.00 89.62 121 VAL A C 1
ATOM 890 O O . VAL A 1 121 ? -3.892 1.555 9.859 1.00 89.62 121 VAL A O 1
ATOM 893 N N . GLN A 1 122 ? -4.408 -0.364 10.915 1.00 92.94 122 GLN A N 1
ATOM 894 C CA . GLN A 1 122 ? -4.847 -1.031 9.688 1.00 92.94 122 GLN A CA 1
ATOM 895 C C . GLN A 1 122 ? -6.099 -0.367 9.098 1.00 92.94 122 GLN A C 1
ATOM 897 O O . GLN A 1 122 ? -6.144 -0.152 7.894 1.00 92.94 122 GLN A O 1
ATOM 902 N N . GLY A 1 123 ? -7.061 0.052 9.928 1.00 90.69 123 GLY A N 1
ATOM 903 C CA . GLY A 1 123 ? -8.244 0.776 9.452 1.00 90.69 123 GLY A CA 1
ATOM 904 C C . GLY A 1 123 ? -7.885 2.091 8.752 1.00 90.69 123 GLY A C 1
ATOM 905 O O . GLY A 1 123 ? -8.422 2.391 7.689 1.00 90.69 123 GLY A O 1
ATOM 906 N N . TYR A 1 124 ? -6.908 2.834 9.284 1.00 93.75 124 TYR A N 1
ATOM 907 C CA . TYR A 1 124 ? -6.404 4.048 8.629 1.00 93.75 124 TYR A CA 1
ATOM 908 C C . TYR A 1 124 ? -5.696 3.754 7.301 1.00 93.75 124 TYR A C 1
ATOM 910 O O . TYR A 1 124 ? -5.794 4.544 6.363 1.00 93.75 124 TYR A O 1
ATOM 918 N N . MET A 1 125 ? -4.974 2.633 7.210 1.00 95.31 125 MET A N 1
ATOM 919 C CA . MET A 1 125 ? -4.336 2.185 5.967 1.00 95.31 125 MET A CA 1
ATOM 920 C C . MET A 1 125 ? -5.363 1.782 4.913 1.00 95.31 125 MET A C 1
ATOM 922 O O . MET A 1 125 ? -5.191 2.147 3.753 1.00 95.31 125 MET A O 1
ATOM 926 N N . ASP A 1 126 ? -6.423 1.078 5.311 1.00 93.81 126 ASP A N 1
ATOM 927 C CA . ASP A 1 126 ? -7.496 0.649 4.413 1.00 93.81 126 ASP A CA 1
ATOM 928 C C . ASP A 1 126 ? -8.248 1.865 3.852 1.00 93.81 126 ASP A C 1
ATOM 930 O O . ASP A 1 126 ? -8.435 1.979 2.641 1.00 93.81 126 ASP A O 1
ATOM 934 N N . GLU A 1 127 ? -8.593 2.828 4.713 1.00 93.69 127 GLU A N 1
ATOM 935 C CA . GLU A 1 127 ? -9.215 4.093 4.308 1.00 93.69 127 GLU A CA 1
ATOM 936 C C . GLU A 1 127 ? -8.314 4.888 3.351 1.00 93.69 127 GLU A C 1
ATOM 938 O O . GLU A 1 127 ? -8.759 5.341 2.292 1.00 93.69 127 GLU A O 1
ATOM 943 N N . PHE A 1 128 ? -7.036 5.055 3.706 1.00 95.75 128 PHE A N 1
ATOM 944 C CA . PHE A 1 128 ? -6.078 5.779 2.877 1.00 95.75 128 PHE A CA 1
ATOM 945 C C . PHE A 1 128 ? -5.855 5.091 1.528 1.00 95.75 128 PHE A C 1
ATOM 947 O O . PHE A 1 128 ? -5.862 5.758 0.494 1.00 95.75 128 PHE A O 1
ATOM 954 N N . GLY A 1 129 ? -5.676 3.768 1.528 1.00 95.06 129 GLY A N 1
ATOM 955 C CA . GLY A 1 129 ? -5.476 2.975 0.321 1.00 95.06 129 GLY A CA 1
ATOM 956 C C . GLY A 1 129 ? -6.672 3.074 -0.617 1.00 95.06 129 GLY A C 1
ATOM 957 O O . GLY A 1 129 ? -6.503 3.381 -1.797 1.00 95.06 129 GLY A O 1
ATOM 958 N N . TRP A 1 130 ? -7.887 2.929 -0.082 1.00 93.88 130 TRP A N 1
ATOM 959 C CA . TRP A 1 130 ? -9.113 3.067 -0.862 1.00 93.88 130 TRP A CA 1
ATOM 960 C C . TRP A 1 130 ? -9.232 4.463 -1.491 1.00 93.88 130 TRP A C 1
ATOM 962 O O . TRP A 1 130 ? -9.424 4.572 -2.704 1.00 93.88 130 TRP A O 1
ATOM 972 N N . ARG A 1 131 ? -9.014 5.536 -0.713 1.00 93.31 131 ARG A N 1
ATOM 973 C CA . ARG A 1 131 ? -9.011 6.915 -1.239 1.00 93.31 131 ARG A CA 1
ATOM 974 C C . ARG A 1 131 ? -7.933 7.133 -2.291 1.00 93.31 131 ARG A C 1
ATOM 976 O O . ARG A 1 131 ? -8.180 7.786 -3.298 1.00 93.31 131 ARG A O 1
ATOM 983 N N . TYR A 1 132 ? -6.735 6.597 -2.073 1.00 93.94 132 TYR A N 1
ATOM 984 C CA . TYR A 1 132 ? -5.638 6.728 -3.023 1.00 93.94 132 TYR A CA 1
ATOM 985 C C . TYR A 1 132 ? -5.986 6.067 -4.359 1.00 93.94 132 TYR A C 1
ATOM 987 O O . TYR A 1 132 ? -5.756 6.674 -5.405 1.00 93.94 132 TYR A O 1
ATOM 995 N N . CYS A 1 133 ? -6.565 4.865 -4.343 1.00 93.00 133 CYS A N 1
ATOM 996 C CA . CYS A 1 133 ? -7.003 4.156 -5.549 1.00 93.00 133 CYS A CA 1
ATOM 997 C C . CYS A 1 133 ? -8.121 4.902 -6.299 1.00 93.00 133 CYS A C 1
ATOM 999 O O . CYS A 1 133 ? -8.117 4.916 -7.526 1.00 93.00 133 CYS A O 1
ATOM 1001 N N . HIS A 1 134 ? -8.999 5.607 -5.582 1.00 92.50 134 HIS A N 1
ATOM 1002 C CA . HIS A 1 134 ? -10.130 6.350 -6.152 1.00 92.50 134 HIS A CA 1
ATOM 1003 C C . HIS A 1 134 ? -9.875 7.853 -6.332 1.00 92.50 134 HIS A C 1
ATOM 1005 O O . HIS A 1 134 ? -10.782 8.599 -6.673 1.00 92.50 134 HIS A O 1
ATOM 1011 N N . ARG A 1 135 ? -8.644 8.341 -6.150 1.00 91.12 135 ARG A N 1
ATOM 1012 C CA . ARG A 1 135 ? -8.346 9.790 -6.133 1.00 91.12 135 ARG A CA 1
ATOM 1013 C C . ARG A 1 135 ? -8.657 10.548 -7.431 1.00 91.12 135 ARG A C 1
ATOM 1015 O O . ARG A 1 135 ? -8.682 11.772 -7.421 1.00 91.12 135 ARG A O 1
ATOM 1022 N N . ALA A 1 136 ? -8.808 9.833 -8.545 1.00 90.88 13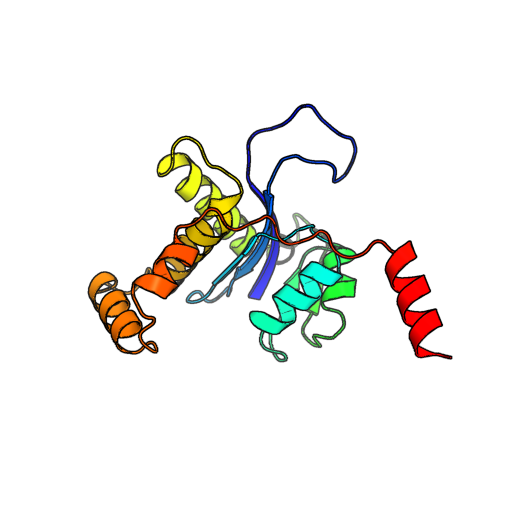6 ALA A N 1
ATOM 1023 C CA . ALA A 1 136 ? -9.174 10.401 -9.842 1.00 90.88 136 ALA A CA 1
ATOM 1024 C C . ALA A 1 136 ? -10.691 10.348 -10.112 1.00 90.88 136 ALA A C 1
ATOM 1026 O O . ALA A 1 136 ? -11.148 10.864 -11.128 1.00 90.88 136 ALA A O 1
ATOM 1027 N N . ASP A 1 137 ? -11.465 9.728 -9.220 1.00 92.00 137 ASP A N 1
ATOM 1028 C CA . ASP A 1 137 ? -12.917 9.642 -9.302 1.00 92.00 137 ASP A CA 1
ATOM 1029 C C . ASP A 1 137 ? -13.555 10.887 -8.670 1.00 92.00 137 ASP A C 1
ATOM 1031 O O . ASP A 1 137 ? -13.532 11.082 -7.452 1.00 92.00 137 ASP A O 1
ATOM 1035 N N . SER A 1 138 ? -14.160 11.734 -9.503 1.00 93.12 138 SER A N 1
ATOM 1036 C CA . SER A 1 138 ? -14.894 12.928 -9.060 1.00 93.12 138 SER A CA 1
ATOM 1037 C C . SER A 1 138 ? -16.157 12.599 -8.254 1.00 93.12 138 SER A C 1
ATOM 1039 O O . SER A 1 138 ? -16.694 13.458 -7.557 1.00 93.12 138 SER A O 1
ATOM 1041 N N . SER A 1 139 ? -16.607 11.350 -8.318 1.00 94.31 139 SER A N 1
ATOM 1042 C CA . SER A 1 139 ? -17.778 10.782 -7.653 1.00 94.31 139 SER A CA 1
ATOM 1043 C C . SER A 1 139 ? -17.399 9.767 -6.568 1.00 94.31 139 SER A C 1
ATOM 1045 O O . SER A 1 139 ? -18.226 8.940 -6.188 1.00 94.31 139 SER A O 1
ATOM 1047 N N . MET A 1 140 ? -16.192 9.880 -6.000 1.00 92.06 140 MET A N 1
ATOM 1048 C CA . MET A 1 140 ? -15.625 8.943 -5.020 1.00 92.06 140 MET A CA 1
ATOM 1049 C C . MET A 1 140 ? -16.629 8.481 -3.946 1.00 92.06 140 MET A C 1
ATOM 1051 O O . MET A 1 140 ? -16.765 7.289 -3.694 1.00 92.06 140 MET A O 1
ATOM 1055 N N . PHE A 1 141 ? -17.399 9.386 -3.333 1.00 91.69 141 PHE A N 1
ATOM 1056 C CA . PHE A 1 141 ? -18.394 8.996 -2.321 1.00 91.69 141 PHE A CA 1
ATOM 1057 C C . PHE A 1 141 ? -19.488 8.053 -2.858 1.00 91.69 141 PHE A C 1
ATOM 1059 O O . PHE A 1 141 ? -19.879 7.105 -2.178 1.00 91.69 141 PHE A O 1
ATOM 1066 N N . ALA A 1 142 ? -19.975 8.290 -4.078 1.00 94.12 142 ALA A N 1
ATOM 1067 C CA . ALA A 1 142 ? -20.967 7.426 -4.710 1.00 94.12 142 ALA A CA 1
ATOM 1068 C C . ALA A 1 142 ? -20.374 6.048 -5.042 1.00 94.12 142 ALA A C 1
ATOM 1070 O O . ALA A 1 142 ? -21.043 5.035 -4.835 1.00 94.12 142 ALA A O 1
ATOM 1071 N N . SER A 1 143 ? -19.113 6.001 -5.477 1.00 93.00 143 SER A N 1
ATOM 1072 C CA . SER A 1 143 ? -18.390 4.747 -5.716 1.00 93.00 143 SER A CA 1
ATOM 1073 C C . SER A 1 143 ? -18.223 3.935 -4.434 1.00 93.00 143 SER A C 1
ATOM 1075 O O . SER A 1 143 ? -18.547 2.750 -4.430 1.00 93.00 143 SER A O 1
ATOM 1077 N N . LEU A 1 144 ? -17.856 4.578 -3.316 1.00 92.38 144 LEU A N 1
ATOM 1078 C CA . LEU A 1 144 ? -17.808 3.917 -2.006 1.00 92.38 144 LEU A CA 1
ATOM 1079 C C . LEU A 1 144 ? -19.154 3.283 -1.650 1.00 92.38 144 LEU A C 1
ATOM 1081 O O . LEU A 1 144 ? -19.217 2.115 -1.272 1.00 92.38 144 LEU A O 1
ATOM 1085 N N . LEU A 1 145 ? -20.242 4.049 -1.777 1.00 92.06 145 LEU A N 1
ATOM 1086 C CA . LEU A 1 145 ? -21.582 3.562 -1.460 1.00 92.06 145 LEU A CA 1
ATOM 1087 C C . LEU A 1 145 ? -21.968 2.371 -2.347 1.00 92.06 145 LEU A C 1
ATOM 1089 O O . LEU A 1 145 ? -22.502 1.382 -1.849 1.00 92.06 145 LEU A O 1
ATOM 1093 N N . SER A 1 146 ? -21.667 2.448 -3.643 1.00 91.31 146 SER A N 1
ATOM 1094 C CA . SER A 1 146 ? -21.916 1.370 -4.602 1.00 91.31 146 SER A CA 1
ATOM 1095 C C . SER A 1 146 ? -21.155 0.087 -4.240 1.00 91.31 146 SER A C 1
ATOM 1097 O O . SER A 1 146 ? -21.742 -0.998 -4.193 1.00 91.31 146 SER A O 1
ATOM 1099 N N . GLU A 1 147 ? -19.868 0.198 -3.899 1.00 89.19 147 GLU A N 1
ATOM 1100 C CA . GLU A 1 147 ? -19.043 -0.938 -3.471 1.00 89.19 147 GLU A CA 1
ATOM 1101 C C . GLU A 1 147 ? -19.542 -1.552 -2.159 1.00 89.19 147 GLU A C 1
ATOM 1103 O O . GLU A 1 147 ? -19.661 -2.775 -2.049 1.00 89.19 147 GLU A O 1
ATOM 1108 N N . MET A 1 148 ? -19.913 -0.720 -1.180 1.00 86.56 148 MET A N 1
ATOM 1109 C CA . MET A 1 148 ? -20.497 -1.179 0.084 1.00 86.56 148 MET A CA 1
ATOM 1110 C C . MET A 1 148 ? -21.811 -1.940 -0.123 1.00 86.56 148 MET A C 1
ATOM 1112 O O . MET A 1 148 ? -22.056 -2.932 0.564 1.00 86.56 148 MET A O 1
ATOM 1116 N N . LEU A 1 149 ? -22.655 -1.497 -1.060 1.00 87.50 149 LEU A N 1
ATOM 1117 C CA . LEU A 1 149 ? -23.910 -2.174 -1.403 1.00 87.50 149 LEU A CA 1
ATOM 1118 C C . LEU A 1 149 ? -23.688 -3.487 -2.164 1.00 87.50 149 LEU A C 1
ATOM 1120 O O . LEU A 1 149 ? -24.517 -4.391 -2.066 1.00 87.50 149 LEU A O 1
ATOM 1124 N N . SER A 1 150 ? -22.576 -3.587 -2.890 1.00 85.88 150 SER A N 1
ATOM 1125 C CA . SER A 1 150 ? -22.185 -4.776 -3.653 1.00 85.88 150 SER A CA 1
ATOM 1126 C C . SER A 1 150 ? -21.494 -5.836 -2.788 1.00 85.88 150 SER A C 1
ATOM 1128 O O . SER A 1 150 ? -21.418 -7.003 -3.173 1.00 85.88 150 SER A O 1
ATOM 1130 N N . CYS A 1 151 ? -21.003 -5.459 -1.605 1.00 76.06 151 CYS A N 1
ATOM 1131 C CA . CYS A 1 151 ? -20.393 -6.388 -0.663 1.00 76.06 151 CYS A CA 1
ATOM 1132 C C . CYS A 1 151 ? -21.447 -7.247 0.062 1.00 76.06 151 CYS A C 1
ATOM 1134 O O . CYS A 1 151 ? -22.522 -6.751 0.417 1.00 76.06 151 CYS A O 1
ATOM 1136 N N . PRO A 1 152 ? -21.139 -8.523 0.375 1.00 76.62 152 PRO A N 1
ATOM 1137 C CA . PRO A 1 152 ? -21.983 -9.340 1.238 1.00 76.62 152 PRO A CA 1
ATOM 1138 C C . PRO A 1 152 ? -22.248 -8.619 2.563 1.00 76.62 152 PRO A C 1
ATOM 1140 O O . PRO A 1 152 ? -21.319 -8.282 3.304 1.00 76.62 152 PRO A O 1
ATOM 1143 N N . LYS A 1 153 ? -23.525 -8.360 2.855 1.00 70.69 153 LYS A N 1
ATOM 1144 C CA . LYS A 1 153 ? -23.932 -7.640 4.064 1.00 70.69 153 LYS A CA 1
ATOM 1145 C C . LYS A 1 153 ? -23.558 -8.468 5.291 1.00 70.69 153 LYS A C 1
ATOM 1147 O O . LYS A 1 153 ? -24.024 -9.594 5.442 1.00 70.69 153 LYS A O 1
ATOM 1152 N N . LYS A 1 154 ? -22.749 -7.895 6.182 1.00 67.38 154 LYS A N 1
ATOM 1153 C CA . LYS A 1 154 ? -22.516 -8.445 7.524 1.00 67.38 154 LYS A CA 1
ATOM 1154 C C . LYS A 1 154 ? -23.564 -7.896 8.483 1.00 67.38 154 LYS A C 1
ATOM 1156 O O . LYS A 1 154 ? -23.934 -6.723 8.374 1.00 67.38 154 LYS A O 1
ATOM 1161 N N . ALA A 1 155 ? -24.057 -8.720 9.408 1.00 68.62 155 ALA A N 1
ATOM 1162 C CA . ALA A 1 155 ? -25.018 -8.236 10.388 1.00 68.62 155 ALA A CA 1
ATOM 1163 C C . ALA A 1 155 ? -24.355 -7.174 11.274 1.00 68.62 155 ALA A C 1
ATOM 1165 O O . ALA A 1 155 ? -23.161 -7.233 11.561 1.00 68.62 155 ALA A O 1
ATOM 1166 N N . ARG A 1 156 ? -25.129 -6.191 11.746 1.00 56.56 156 ARG A N 1
ATOM 1167 C CA . ARG A 1 156 ? -24.603 -5.119 12.610 1.00 56.56 156 ARG A CA 1
ATOM 1168 C C . ARG A 1 156 ? -23.933 -5.661 13.880 1.00 56.56 156 ARG A C 1
ATOM 1170 O O . ARG A 1 156 ? -22.959 -5.077 14.340 1.00 56.56 156 ARG A O 1
ATOM 1177 N N . ALA A 1 157 ? -24.431 -6.777 14.413 1.00 66.69 157 ALA A N 1
ATOM 1178 C CA . ALA A 1 157 ? -23.814 -7.478 15.537 1.00 66.69 157 ALA A CA 1
ATOM 1179 C C . ALA A 1 157 ? -22.397 -7.983 15.200 1.00 66.69 157 ALA A C 1
ATOM 1181 O O . ALA A 1 157 ? -21.496 -7.857 16.023 1.00 66.69 157 ALA A O 1
ATOM 1182 N N . ASP A 1 158 ? -22.173 -8.436 13.963 1.00 64.75 158 ASP A N 1
ATOM 1183 C CA . ASP A 1 158 ? -20.864 -8.885 13.467 1.00 64.75 158 ASP A CA 1
ATOM 1184 C C . ASP A 1 158 ? -19.927 -7.706 13.146 1.00 64.75 158 ASP A C 1
ATOM 1186 O O . ASP A 1 158 ? -18.705 -7.848 13.155 1.00 64.75 158 ASP A O 1
ATOM 1190 N N . LEU A 1 159 ? -20.488 -6.518 12.876 1.00 57.78 159 LEU A N 1
ATOM 1191 C CA . LEU A 1 159 ? -19.730 -5.276 12.671 1.00 57.78 159 LEU A CA 1
ATOM 1192 C C . LEU A 1 159 ? -19.191 -4.686 13.984 1.00 57.78 159 LEU A C 1
ATOM 1194 O O . LEU A 1 159 ? -18.202 -3.958 13.956 1.00 57.78 159 LEU A O 1
ATOM 1198 N N . ALA A 1 160 ? -19.784 -5.001 15.140 1.00 54.88 160 ALA A N 1
ATOM 1199 C CA . ALA A 1 160 ? -19.287 -4.527 16.437 1.00 54.88 160 ALA A CA 1
ATOM 1200 C C . ALA A 1 160 ? -17.855 -5.028 16.733 1.00 54.88 160 ALA A C 1
ATOM 1202 O O . ALA A 1 160 ? -17.071 -4.328 17.374 1.00 54.88 160 ALA A O 1
ATOM 1203 N N . GLY A 1 161 ? -17.474 -6.189 16.184 1.00 55.44 161 GLY A N 1
ATOM 1204 C CA . GLY A 1 161 ? -16.100 -6.701 16.227 1.00 55.44 161 GLY A CA 1
ATOM 1205 C C . GLY A 1 161 ? -15.110 -5.942 15.331 1.00 55.44 161 GLY A C 1
ATOM 1206 O O . GLY A 1 161 ? -13.911 -6.005 15.574 1.00 55.44 161 GLY A O 1
ATOM 1207 N N . ILE A 1 162 ? -15.589 -5.194 14.329 1.00 48.25 162 ILE A N 1
ATOM 1208 C CA . ILE A 1 162 ? -14.752 -4.389 13.417 1.00 48.25 162 ILE A CA 1
ATOM 1209 C C . ILE A 1 162 ? -14.318 -3.074 14.077 1.00 48.25 162 ILE A C 1
ATOM 1211 O O . ILE A 1 162 ? -13.206 -2.611 13.845 1.00 48.25 162 ILE A O 1
ATOM 1215 N N . PHE A 1 163 ? -15.176 -2.497 14.923 1.00 44.81 163 PHE A N 1
ATOM 1216 C CA . PHE A 1 163 ? -14.873 -1.290 15.707 1.00 44.81 163 PHE A CA 1
ATOM 1217 C C . PHE A 1 163 ? -14.306 -1.593 17.098 1.00 44.81 163 PHE A C 1
ATOM 1219 O O . PHE A 1 163 ? -13.946 -0.676 17.834 1.00 44.81 163 PHE A O 1
ATOM 1226 N N . SER A 1 164 ? -14.230 -2.870 17.470 1.00 48.88 164 SER A N 1
ATOM 1227 C CA . SER A 1 164 ? -13.469 -3.286 18.643 1.00 48.88 164 SER A CA 1
ATOM 1228 C C . SER A 1 164 ? -11.977 -3.090 18.353 1.00 48.88 164 SER A C 1
ATOM 1230 O O . SER A 1 164 ? -11.562 -3.306 17.212 1.00 48.88 164 SER A O 1
ATOM 1232 N N . PRO A 1 165 ? -11.144 -2.710 19.341 1.00 48.69 165 PRO A N 1
ATOM 1233 C CA . PRO A 1 165 ? -9.699 -2.689 19.154 1.00 48.69 165 PRO A CA 1
ATOM 1234 C C . PRO A 1 165 ? -9.262 -4.056 18.628 1.00 48.69 165 PRO A C 1
ATOM 1236 O O . PRO A 1 165 ? -9.446 -5.063 19.316 1.00 48.69 165 PRO A O 1
ATOM 1239 N N . GLN A 1 166 ? -8.734 -4.111 17.403 1.00 51.28 166 GLN A N 1
ATOM 1240 C CA . GLN A 1 166 ? -8.202 -5.364 16.885 1.00 51.28 166 GLN A CA 1
ATOM 1241 C C . GLN A 1 166 ? -7.100 -5.812 17.839 1.00 51.28 166 GLN A C 1
ATOM 1243 O O . GLN A 1 166 ? -6.142 -5.070 18.089 1.00 51.28 166 GLN A O 1
ATOM 1248 N N . ALA A 1 167 ? -7.263 -7.005 18.416 1.00 48.28 167 ALA A N 1
ATOM 1249 C CA . ALA A 1 167 ? -6.214 -7.602 19.220 1.00 48.28 167 ALA A CA 1
ATOM 1250 C C . ALA A 1 167 ? -4.941 -7.649 18.360 1.00 48.28 167 ALA A C 1
ATOM 1252 O O . ALA A 1 167 ? -5.035 -7.987 17.172 1.00 48.28 167 ALA A O 1
ATOM 1253 N N . PRO A 1 168 ? -3.768 -7.281 18.907 1.00 49.06 168 PRO A N 1
ATOM 1254 C CA . PRO A 1 168 ? -2.528 -7.412 18.162 1.00 49.06 168 PRO A CA 1
ATOM 1255 C C . PRO A 1 168 ? -2.440 -8.844 17.635 1.00 49.06 168 PRO A C 1
ATOM 1257 O O . PRO A 1 168 ? -2.619 -9.796 18.398 1.00 49.06 168 PRO A O 1
ATOM 1260 N N . GLN A 1 169 ? -2.224 -8.979 16.323 1.00 51.38 169 GLN A N 1
ATOM 1261 C CA . GLN A 1 169 ? -1.984 -10.274 15.693 1.00 51.38 169 GLN A CA 1
ATOM 1262 C C . GLN A 1 169 ? -0.930 -11.021 16.524 1.00 51.38 169 GLN A C 1
ATOM 1264 O O . GLN A 1 169 ? 0.082 -10.408 16.890 1.00 51.38 169 GLN A O 1
ATOM 1269 N N . PRO A 1 170 ? -1.170 -12.296 16.881 1.00 44.91 170 PRO A N 1
ATOM 1270 C CA . PRO A 1 170 ? -0.225 -13.046 17.690 1.00 44.91 170 PRO A CA 1
ATOM 1271 C C . PRO A 1 170 ? 1.137 -13.035 16.997 1.00 44.91 170 PRO A C 1
ATOM 1273 O O . PRO A 1 170 ? 1.231 -13.211 15.780 1.00 44.91 170 PRO A O 1
ATOM 1276 N N . ALA A 1 171 ? 2.192 -12.780 17.774 1.00 47.91 171 ALA A N 1
ATOM 1277 C CA . ALA A 1 171 ? 3.552 -12.798 17.262 1.00 47.91 171 ALA A CA 1
ATOM 1278 C C . ALA A 1 171 ? 3.797 -14.124 16.533 1.00 47.91 171 ALA A C 1
ATOM 1280 O O . ALA A 1 171 ? 3.425 -15.190 17.030 1.00 47.91 171 ALA A O 1
ATOM 1281 N N . ALA A 1 172 ? 4.409 -14.057 15.350 1.00 46.44 172 ALA A N 1
ATOM 1282 C CA . ALA A 1 172 ? 4.763 -15.254 14.607 1.00 46.44 172 ALA A CA 1
ATOM 1283 C C . ALA A 1 172 ? 5.566 -16.207 15.517 1.00 46.44 172 ALA A C 1
ATOM 1285 O O . ALA A 1 172 ? 6.446 -15.737 16.247 1.00 46.44 172 ALA A O 1
ATOM 1286 N N . PRO A 1 173 ? 5.304 -17.530 15.471 1.00 42.38 173 PRO A N 1
ATOM 1287 C CA . PRO A 1 173 ? 5.976 -18.478 16.345 1.00 42.38 173 PRO A CA 1
ATOM 1288 C C . PRO A 1 173 ? 7.483 -18.357 16.166 1.00 42.38 173 PRO A C 1
ATOM 1290 O O . PRO A 1 173 ? 7.994 -18.262 15.037 1.00 42.38 173 PRO A O 1
ATOM 1293 N N . SER A 1 174 ? 8.183 -18.347 17.296 1.00 47.22 174 SER A N 1
ATOM 1294 C CA . SER A 1 174 ? 9.630 -18.216 17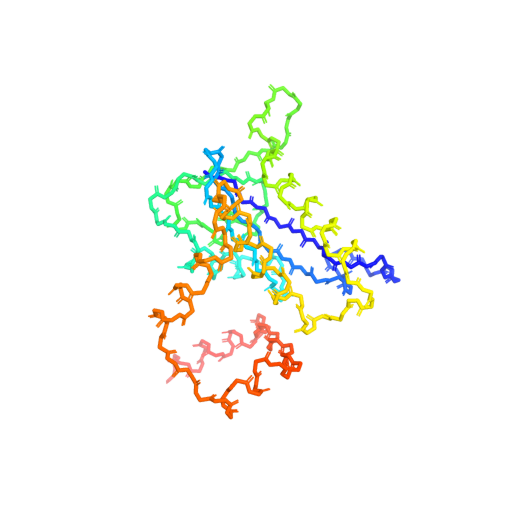.350 1.00 47.22 174 SER A CA 1
ATOM 1295 C C . SER A 1 174 ? 10.298 -19.323 16.522 1.00 47.22 174 SER A C 1
ATOM 1297 O O . SER A 1 174 ? 9.750 -20.412 16.331 1.00 47.22 174 SER A O 1
ATOM 1299 N N . LYS A 1 175 ? 11.529 -19.094 16.037 1.00 48.78 175 LYS A N 1
ATOM 1300 C CA . LYS A 1 175 ? 12.296 -20.131 15.309 1.00 48.78 175 LYS A CA 1
ATOM 1301 C C . LYS A 1 175 ? 12.393 -21.458 16.085 1.00 48.78 175 LYS A C 1
ATOM 1303 O O . LYS A 1 175 ? 12.489 -22.512 15.463 1.00 48.78 175 LYS A O 1
ATOM 1308 N N . LYS A 1 176 ? 12.342 -21.405 17.423 1.00 48.12 176 LYS A N 1
ATOM 1309 C CA . LYS A 1 176 ? 12.326 -22.577 18.309 1.00 48.12 176 LYS A CA 1
ATOM 1310 C C . LYS A 1 176 ? 11.028 -23.381 18.185 1.00 48.12 176 LYS A C 1
ATOM 1312 O O . LYS A 1 176 ? 11.090 -24.598 18.061 1.00 48.12 176 LYS A O 1
ATOM 1317 N N . GLU A 1 177 ? 9.883 -22.706 18.140 1.00 43.50 177 GLU A N 1
ATOM 1318 C CA . GLU A 1 177 ? 8.562 -23.342 18.024 1.00 43.50 177 GLU A CA 1
ATOM 1319 C C . GLU A 1 177 ? 8.301 -23.884 16.617 1.00 43.50 177 GLU A C 1
ATOM 1321 O O . GLU A 1 177 ? 7.710 -24.950 16.466 1.00 43.50 177 GLU A O 1
ATOM 1326 N N . ARG A 1 178 ? 8.812 -23.224 15.567 1.00 45.97 178 ARG A N 1
ATOM 1327 C CA . ARG A 1 178 ? 8.732 -23.763 14.195 1.00 45.97 178 ARG A CA 1
ATOM 1328 C C . ARG A 1 178 ? 9.507 -25.075 14.040 1.00 45.97 178 ARG A C 1
ATOM 1330 O O . ARG A 1 178 ? 9.052 -25.966 13.330 1.00 45.97 178 ARG A O 1
ATOM 1337 N N . SER A 1 179 ? 10.643 -25.206 14.730 1.00 49.25 179 SER A N 1
ATOM 1338 C CA . SER A 1 179 ? 11.455 -26.429 14.729 1.00 49.25 179 SER A CA 1
ATOM 1339 C C . SER A 1 179 ? 10.779 -27.572 15.497 1.00 49.25 179 SER A C 1
ATOM 1341 O O . SER A 1 179 ? 10.732 -28.695 14.999 1.00 49.25 179 SER A O 1
ATOM 1343 N N . SER A 1 180 ? 10.176 -27.297 16.664 1.00 48.25 180 SER A N 1
ATOM 1344 C CA . SER A 1 180 ? 9.457 -28.335 17.422 1.00 48.25 180 SER A CA 1
ATOM 1345 C C . SER A 1 180 ? 8.173 -28.792 16.725 1.00 48.25 180 SER A C 1
ATOM 1347 O O . SER A 1 180 ? 7.834 -29.969 16.795 1.00 48.25 180 SER A O 1
ATOM 1349 N N . SER A 1 181 ? 7.498 -27.890 16.005 1.00 43.91 181 SER A N 1
ATOM 1350 C CA . SER A 1 181 ? 6.287 -28.204 15.233 1.00 43.91 181 SER A CA 1
ATOM 1351 C C . SER A 1 181 ? 6.589 -29.095 14.024 1.00 43.91 181 SER A C 1
ATOM 1353 O O . SER A 1 181 ? 5.861 -30.049 13.772 1.00 43.91 181 SER A O 1
ATOM 1355 N N . LEU A 1 182 ? 7.694 -28.843 13.309 1.00 41.50 182 LEU A N 1
ATOM 1356 C CA . LEU A 1 182 ? 8.139 -29.714 12.212 1.00 41.50 182 LEU A CA 1
ATOM 1357 C C . LEU A 1 182 ? 8.560 -31.103 12.713 1.00 41.50 182 LEU A C 1
ATOM 1359 O O . LEU A 1 182 ? 8.262 -32.101 12.065 1.00 41.50 182 LEU A O 1
ATOM 1363 N N . LEU A 1 183 ? 9.207 -31.178 13.881 1.00 44.44 183 LEU A N 1
ATOM 1364 C CA . LEU A 1 183 ? 9.635 -32.449 14.472 1.00 44.44 183 LEU A CA 1
ATOM 1365 C C . LEU A 1 183 ? 8.459 -33.291 15.001 1.00 44.44 183 LEU A C 1
ATOM 1367 O O . LEU A 1 183 ? 8.562 -34.513 15.051 1.00 44.44 183 LEU A O 1
ATOM 1371 N N . ALA A 1 184 ? 7.353 -32.648 15.388 1.00 45.59 184 ALA A N 1
ATOM 1372 C CA . ALA A 1 184 ? 6.136 -33.315 15.851 1.00 45.59 184 ALA A CA 1
ATOM 1373 C C . ALA A 1 184 ? 5.264 -33.855 14.703 1.00 45.59 184 ALA A C 1
ATOM 1375 O O . ALA A 1 184 ? 4.534 -34.815 14.909 1.00 45.59 184 ALA A O 1
ATOM 1376 N N . ILE A 1 185 ? 5.354 -33.270 13.503 1.00 47.12 185 ILE A N 1
ATOM 1377 C CA . ILE A 1 185 ? 4.638 -33.738 12.299 1.00 47.12 185 ILE A CA 1
ATOM 1378 C C . ILE A 1 185 ? 5.389 -34.893 11.606 1.00 47.12 185 ILE A C 1
ATOM 1380 O O . ILE A 1 185 ? 4.810 -35.634 10.820 1.00 47.12 185 ILE A O 1
ATOM 1384 N N . MET A 1 186 ? 6.677 -35.075 11.911 1.00 44.44 186 MET A N 1
ATOM 1385 C CA . MET A 1 186 ? 7.529 -36.139 11.362 1.00 44.44 186 MET A CA 1
ATOM 1386 C C . MET A 1 186 ? 7.628 -37.390 12.262 1.00 44.44 186 MET A C 1
ATOM 1388 O O . MET A 1 186 ? 8.577 -38.162 12.118 1.00 44.44 186 MET A O 1
ATOM 1392 N N . ARG A 1 187 ? 6.686 -37.593 13.193 1.00 40.88 187 ARG A N 1
ATOM 1393 C CA . ARG A 1 187 ? 6.576 -38.800 14.029 1.00 40.88 187 ARG A CA 1
ATOM 1394 C C . ARG A 1 187 ? 5.238 -39.492 13.845 1.00 40.88 187 ARG A C 1
ATOM 1396 O O . ARG A 1 187 ? 4.224 -38.771 13.765 1.00 40.88 187 ARG A O 1
#

pLDDT: mean 81.61, std 18.6, range [39.53, 98.38]

InterPro domains:
  IPR024445 ISXO2-like transposase domain [PF12762] (2-132)
  IPR024445 ISXO2-like transposase domain [SM01126] (7-133)

Radius of gyration: 18.41 Å; chains: 1; bounding box: 48×54×38 Å

Sequence (187 aa):
MEIDDAYLGSPGKGLAGRGTDKVPFIVAVNRGGGGCALRAVADCSSGSYLEFGSWHLARGAHIRADRSRACGCGLAGWPGLEQRAFSEEDADASLSVAHHLISNFKSFVLGTFHGITRGYVQGYMDEFGWRYCHRADSSMFASLLSEMLSCPKKARADLAGIFSPQAPQPAAPSKKERSSSLLAIMR

Foldseek 3Di:
DEKDKDWADDADDDDPDQDGPTFIKMKDADPVFQAMAIDGDPGLALCRLLVCCVPPPDLQDQYEYEPPPRNCNNCVSRPNYDYDHDDPVDPSNPSVVRVVLVVVLNCQCVVPDDPDDPLCSRVSRVVSRLCRNCVVPPPSVVVVVVVQVVDDDDDVVRCVCVPPRPDPDPDDDDPVVVVVVVVVVVD

Organism: NCBI:txid657308

Secondary structure (DSSP, 8-state):
-EEEEEEES---SPPSTT--SSEEEEEEE-TTSS-EEEEE-S-SSHHHHHHHHHHH--TT--EEE-S-HHHHHHTTT-TTEEE----SS-GGGG-HHHHHHHHHHHHHHHHH-SS--GGGHHHHHHHHHHHHHTTT-TTHHHHHHHHHHHSPPPPHHHHTTTSS-PPPPPPPPPHHHHHHHHHHHT-